Protein AF-A0A7L6ATK4-F1 (afdb_monomer_lite)

Organism: NCBI:txid2799669

Radius of gyration: 30.28 Å; chains: 1; bounding box: 66×98×76 Å

Secondary structure (DSSP, 8-state):
----SSSTTGGG----PPPPHHHHHHHHHHHHHHHHTT--HH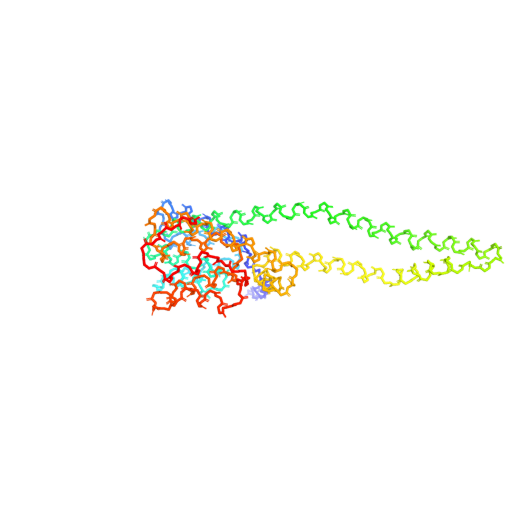HHHHHHHHH---HHHHHHHHHHHHHHHTT--HHHHHHHTT-S-HHHHHHHHHHHHHT-HHHHHHHHHHHHHHHHHHHHHHHHHHHHHHHHHHHHHHHHHHIIIIIHHHHHHHHHHTTPPPPHHHHHHHHHHHHHHHHHHHHHHHHHHHHHHHHHHHH-HHHHHHHHHHHTTSHHHHHHHHHHHHHHHHHHHHHHHHTT--HHHHHHHHGGG---HHHHHHHHHHHHHHHTT--HHHHHHHTS-S-----TTGGGGG-TT-----

Sequence (306 aa):
MVAKHGSQKIRRIVRRQKVAQEDIMALTQQMSTMLKAGLPLDRALGILLEISDKPAVQALVQGIQNQIRSGKRFADALDESGKFSRFYVNMVRAGEAGGSIDDALGRLVDYMTRAKELRGTVISALIYPAILAFVAVVSIIALLTFVVPQFAQMFKDMGGELPTITRVVMTAADTLQHYWWAVLGGFLLVLMLLQYVLTNERA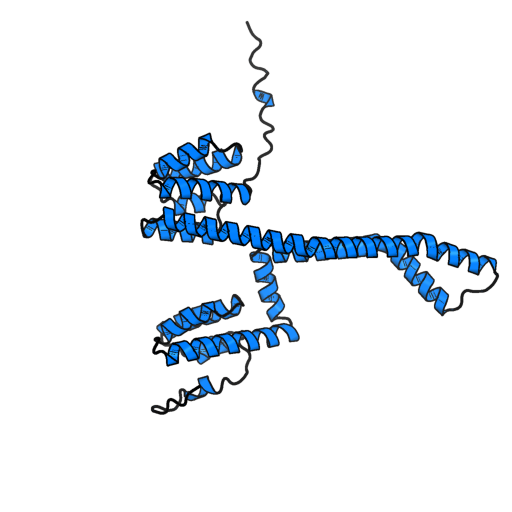RAGLDRSMLRWPIVGSLIGKIETARFSRSLGTLLHNGVPLLGALKIAKNTISNRVMAAAVEESADSLKQGESLTRTLLGKGVFPHTPCTCCASERKPGVWKIC

InterPro domains:
  IPR003004 GspF/PilC family [PR00812] (23-35)
  IPR003004 GspF/PilC family [PR00812] (121-149)
  IPR003004 GspF/PilC family [PTHR30012] (10-289)
  IPR018076 Type II secretion system protein GspF domain [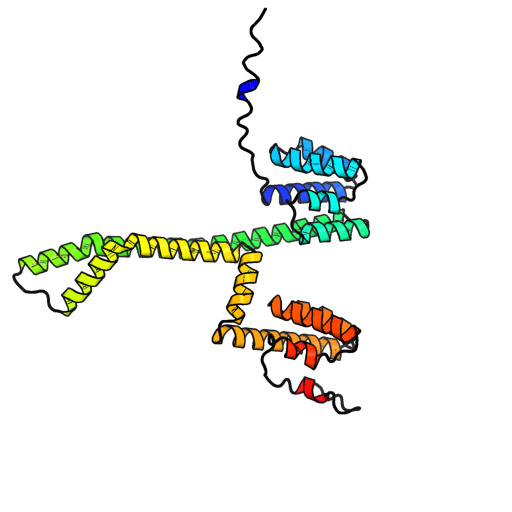PF00482] (28-149)
  IPR018076 Type II secretion system protein GspF domain [PF00482] (229-286)
  IPR042094 Type II secretion system GspF domain superfamily [G3DSA:1.20.81.30] (13-130)
  IPR042094 Type II secretion system GspF domain superfamily [G3DSA:1.20.81.30] (212-299)

Structure (mmCIF, N/CA/C/O backbone):
data_AF-A0A7L6ATK4-F1
#
_entry.id   AF-A0A7L6ATK4-F1
#
loop_
_atom_site.group_PDB
_atom_site.id
_atom_site.type_symbol
_atom_site.label_atom_id
_atom_site.label_alt_id
_atom_site.label_comp_id
_atom_site.label_asym_id
_atom_site.label_entity_id
_atom_site.label_seq_id
_atom_site.pdbx_PDB_ins_code
_atom_site.Cartn_x
_atom_site.Cartn_y
_atom_site.Cartn_z
_atom_site.occupancy
_atom_site.B_iso_or_equiv
_atom_site.auth_seq_id
_atom_site.auth_comp_id
_atom_site.auth_asym_id
_atom_site.auth_atom_id
_atom_site.pdbx_PDB_model_num
ATOM 1 N N . MET A 1 1 ? -23.628 53.145 -8.011 1.00 42.44 1 MET A N 1
ATOM 2 C CA . MET A 1 1 ? -23.601 52.011 -7.053 1.00 42.44 1 MET A CA 1
ATOM 3 C C . MET A 1 1 ? -23.960 50.684 -7.746 1.00 42.44 1 MET A C 1
ATOM 5 O O . MET A 1 1 ? -24.877 50.005 -7.325 1.00 42.44 1 MET A O 1
ATOM 9 N N . VAL A 1 2 ? -23.253 50.265 -8.808 1.00 43.44 2 VAL A N 1
ATOM 10 C CA . VAL A 1 2 ? -23.472 48.940 -9.437 1.00 43.44 2 VAL A CA 1
ATOM 11 C C . VAL A 1 2 ? -22.144 48.439 -10.020 1.00 43.44 2 VAL A C 1
ATOM 13 O O . VAL A 1 2 ? -21.858 48.659 -11.186 1.00 43.44 2 VAL A O 1
ATOM 16 N N . ALA A 1 3 ? -21.289 47.826 -9.193 1.00 41.31 3 ALA A N 1
ATOM 17 C CA . ALA A 1 3 ? -20.043 47.190 -9.653 1.00 41.31 3 ALA A CA 1
ATOM 18 C C . ALA A 1 3 ? -19.494 46.148 -8.650 1.00 41.31 3 ALA A C 1
ATOM 20 O O . ALA A 1 3 ? -18.318 46.170 -8.303 1.00 41.31 3 ALA A O 1
ATOM 21 N N . LYS A 1 4 ? -20.337 45.241 -8.127 1.00 42.72 4 LYS A N 1
ATOM 22 C CA . LYS A 1 4 ? -19.874 44.147 -7.234 1.00 42.72 4 LYS A CA 1
ATOM 23 C C . LYS A 1 4 ? -20.318 42.726 -7.611 1.00 42.72 4 LYS A C 1
ATOM 25 O O . LYS A 1 4 ? -19.936 41.784 -6.929 1.00 42.72 4 LYS A O 1
ATOM 30 N N . HIS A 1 5 ? -21.034 42.528 -8.720 1.00 43.31 5 HIS A N 1
ATOM 31 C CA . HIS A 1 5 ? -21.592 41.209 -9.069 1.00 43.31 5 HIS A CA 1
ATOM 32 C C . HIS A 1 5 ? -20.733 40.355 -10.029 1.00 43.31 5 HIS A C 1
ATOM 34 O O . HIS A 1 5 ? -21.065 39.199 -10.274 1.00 43.31 5 HIS A O 1
ATOM 40 N N . GLY A 1 6 ? -19.608 40.871 -10.546 1.00 36.53 6 GLY A N 1
ATOM 41 C CA . GLY A 1 6 ? -18.785 40.159 -11.541 1.00 36.53 6 GLY A CA 1
ATOM 42 C C . GLY A 1 6 ? -17.698 39.225 -10.985 1.00 36.53 6 GLY A C 1
ATOM 43 O O . GLY A 1 6 ? -17.282 38.297 -11.670 1.00 36.53 6 GLY A O 1
ATOM 44 N N . SER A 1 7 ? -17.241 39.426 -9.741 1.00 40.31 7 SER A N 1
ATOM 45 C CA . SER A 1 7 ? -16.018 38.766 -9.236 1.00 40.31 7 SER A CA 1
ATOM 46 C C . SER A 1 7 ? -16.258 37.397 -8.569 1.00 40.31 7 SER A C 1
ATOM 48 O O . SER A 1 7 ? -15.352 36.572 -8.466 1.00 40.31 7 SER A O 1
ATOM 50 N N . GLN A 1 8 ? -17.494 37.081 -8.164 1.00 47.59 8 GLN A N 1
ATOM 51 C CA . GLN A 1 8 ? -17.782 35.812 -7.474 1.00 47.59 8 GLN A CA 1
ATOM 52 C C . GLN A 1 8 ? -17.890 34.588 -8.400 1.00 47.59 8 GLN A C 1
ATOM 54 O O . GLN A 1 8 ? -17.737 33.460 -7.930 1.00 47.59 8 GLN A O 1
ATOM 59 N N . LYS A 1 9 ? -18.102 34.766 -9.713 1.00 39.72 9 LYS A N 1
ATOM 60 C CA . LYS A 1 9 ? -18.277 33.636 -10.648 1.00 39.72 9 LYS A CA 1
ATOM 61 C C . LYS A 1 9 ? -16.968 32.972 -11.105 1.00 39.72 9 LYS A C 1
ATOM 63 O O . LYS A 1 9 ? -17.016 31.842 -11.577 1.00 39.72 9 LYS A O 1
ATOM 68 N N . ILE A 1 10 ? -15.808 33.608 -10.915 1.00 42.75 10 ILE A N 1
ATOM 69 C CA . ILE A 1 10 ? -14.514 33.118 -11.440 1.00 42.75 10 ILE A CA 1
ATOM 70 C C . ILE A 1 10 ? -13.787 32.174 -10.452 1.00 42.75 10 ILE A C 1
ATOM 72 O O . ILE A 1 10 ? -12.884 31.435 -10.831 1.00 42.75 10 ILE A O 1
ATOM 76 N N . ARG A 1 11 ? -14.235 32.074 -9.191 1.00 42.88 11 ARG A N 1
ATOM 77 C CA . ARG A 1 11 ? -13.606 31.221 -8.156 1.00 42.88 11 ARG A CA 1
ATOM 78 C C . ARG A 1 11 ? -13.934 29.719 -8.224 1.00 42.88 11 ARG A C 1
ATOM 80 O O . ARG A 1 11 ? -13.497 28.968 -7.358 1.00 42.88 11 ARG A O 1
ATOM 87 N N . ARG A 1 12 ? -14.694 29.249 -9.220 1.00 41.41 12 ARG A N 1
ATOM 88 C CA . ARG A 1 12 ? -15.214 27.864 -9.275 1.00 41.41 12 ARG A CA 1
ATOM 89 C C . ARG A 1 12 ? -14.555 26.940 -10.301 1.00 41.41 12 ARG A C 1
ATOM 91 O O . ARG A 1 12 ? -15.118 25.902 -10.623 1.00 41.41 12 ARG A O 1
ATOM 98 N N . ILE A 1 13 ? -13.322 27.222 -10.716 1.00 44.25 13 ILE A N 1
ATOM 99 C CA . ILE A 1 13 ? -12.435 26.188 -11.280 1.00 44.25 13 ILE A CA 1
ATOM 100 C C . ILE A 1 13 ? -11.584 25.627 -10.132 1.00 44.25 13 ILE A C 1
ATOM 102 O O . ILE A 1 13 ? -10.358 25.673 -10.124 1.00 44.25 13 ILE A O 1
ATOM 106 N N . VAL A 1 14 ? -12.255 25.141 -9.085 1.00 51.34 14 VAL A N 1
ATOM 107 C CA . VAL A 1 14 ? -11.587 24.406 -8.012 1.00 51.34 14 VAL A CA 1
ATOM 108 C C . VAL A 1 14 ? -11.261 23.040 -8.590 1.00 51.34 14 VAL A C 1
ATOM 110 O O . VAL A 1 14 ? -12.122 22.165 -8.686 1.00 51.34 14 VAL A O 1
ATOM 113 N N . ARG A 1 15 ? -10.006 22.871 -9.014 1.00 51.06 15 ARG A N 1
ATOM 114 C CA . ARG A 1 15 ? -9.363 21.568 -9.199 1.00 51.06 15 ARG A CA 1
ATOM 115 C C . ARG A 1 15 ? -9.779 20.711 -8.003 1.00 51.06 15 ARG A C 1
ATOM 117 O O . ARG A 1 15 ? -9.341 20.998 -6.894 1.00 51.06 15 ARG A O 1
ATOM 124 N N . ARG A 1 16 ? -10.678 19.734 -8.200 1.00 56.44 16 ARG A N 1
ATOM 125 C CA . ARG A 1 16 ? -11.110 18.791 -7.154 1.00 56.44 16 ARG A CA 1
ATOM 126 C C . ARG A 1 16 ? -9.854 18.100 -6.628 1.00 56.44 16 ARG A C 1
ATOM 128 O O . ARG A 1 16 ? -9.386 17.129 -7.222 1.00 56.44 16 ARG A O 1
ATOM 135 N N . GLN A 1 17 ? -9.258 18.651 -5.574 1.00 65.62 17 GLN A N 1
ATOM 136 C CA . GLN A 1 17 ? -8.123 18.040 -4.904 1.00 65.62 17 GLN A CA 1
ATOM 137 C C . GLN A 1 17 ? -8.608 16.681 -4.398 1.00 65.62 17 GLN A C 1
ATOM 139 O O . GLN A 1 17 ? -9.702 16.562 -3.854 1.00 65.62 17 GLN A O 1
ATOM 144 N N . LYS A 1 18 ? -7.858 15.622 -4.692 1.00 80.12 18 LYS A N 1
ATOM 145 C CA . LYS A 1 18 ? -8.214 14.274 -4.249 1.00 80.12 18 LYS A CA 1
ATOM 146 C C . LYS A 1 18 ? -7.670 14.080 -2.837 1.00 80.12 18 LYS A C 1
ATOM 148 O O . LYS A 1 18 ? -6.566 14.528 -2.550 1.00 80.12 18 LYS A O 1
ATOM 153 N N . VAL A 1 19 ? -8.433 13.395 -1.990 1.00 85.69 19 VAL A N 1
ATOM 154 C CA . VAL A 1 19 ? -7.960 12.941 -0.676 1.00 85.69 19 VAL A CA 1
ATOM 155 C C . VAL A 1 19 ? -6.882 11.878 -0.898 1.00 85.69 19 VAL A C 1
ATOM 157 O O . VAL A 1 19 ? -7.154 10.865 -1.552 1.00 85.69 19 VAL A O 1
ATOM 160 N N . ALA A 1 20 ? -5.667 12.127 -0.412 1.00 87.06 20 ALA A N 1
ATOM 161 C CA . ALA A 1 20 ? -4.551 11.190 -0.492 1.00 87.06 20 ALA A CA 1
ATOM 162 C C . ALA A 1 20 ? -4.509 10.263 0.737 1.00 87.06 20 ALA A C 1
ATOM 164 O O . ALA A 1 20 ? -5.111 10.543 1.769 1.00 87.06 20 ALA A O 1
ATOM 165 N N . GLN A 1 21 ? -3.760 9.159 0.645 1.00 86.00 21 GLN A N 1
ATOM 166 C CA . GLN A 1 21 ? -3.548 8.247 1.783 1.00 86.00 21 GLN A CA 1
ATOM 167 C C . GLN A 1 21 ? -2.838 8.929 2.964 1.00 86.00 21 GLN A C 1
ATOM 169 O O . GLN A 1 21 ? -3.133 8.629 4.115 1.00 86.00 21 GLN A O 1
ATOM 174 N N . GLU A 1 22 ? -1.945 9.878 2.682 1.00 88.31 22 GLU A N 1
ATOM 175 C CA . GLU A 1 22 ? -1.256 10.674 3.704 1.00 88.31 22 GLU A CA 1
ATOM 176 C C . GLU A 1 22 ? -2.226 11.561 4.492 1.00 88.31 22 GLU A C 1
ATOM 178 O O . GLU A 1 22 ? -2.088 11.681 5.705 1.00 88.31 22 GLU A O 1
ATOM 183 N N . ASP A 1 23 ? -3.252 12.102 3.826 1.00 92.00 23 ASP A N 1
ATOM 184 C CA . ASP A 1 23 ? -4.290 12.908 4.479 1.00 92.00 23 ASP A CA 1
ATOM 185 C C . ASP A 1 23 ? -5.119 12.050 5.447 1.00 92.00 23 ASP A C 1
ATOM 187 O O . ASP A 1 23 ? -5.412 12.465 6.564 1.00 92.00 23 ASP A O 1
ATOM 191 N N . ILE A 1 24 ? -5.452 10.818 5.042 1.00 92.62 24 ILE A N 1
ATOM 192 C CA . ILE A 1 24 ? -6.166 9.852 5.892 1.00 92.62 24 ILE A CA 1
ATOM 193 C C . ILE A 1 24 ? -5.307 9.457 7.098 1.00 92.62 24 ILE A C 1
ATOM 195 O O . ILE A 1 24 ? -5.824 9.352 8.210 1.00 92.62 24 ILE A O 1
ATOM 199 N N . MET A 1 25 ? -4.001 9.252 6.898 1.00 93.62 25 MET A N 1
ATOM 200 C CA . MET A 1 25 ? -3.067 8.932 7.979 1.00 93.62 25 MET A CA 1
ATOM 201 C C . MET A 1 25 ? -3.004 10.066 9.005 1.00 93.62 25 MET A C 1
ATOM 203 O O . MET A 1 25 ? -3.170 9.814 10.197 1.00 93.62 25 MET A O 1
ATOM 207 N N . ALA A 1 26 ? -2.830 11.307 8.540 1.00 93.25 26 ALA A N 1
ATOM 208 C CA . ALA A 1 26 ? -2.772 12.487 9.397 1.00 93.25 26 ALA A CA 1
ATOM 209 C C . ALA A 1 26 ? -4.072 12.676 10.193 1.00 93.25 26 ALA A C 1
ATOM 211 O O . ALA A 1 26 ? -4.024 12.820 11.415 1.00 93.25 26 ALA A O 1
ATOM 212 N N . LEU A 1 27 ? -5.225 12.567 9.523 1.00 94.31 27 LEU A N 1
ATOM 213 C CA . LEU A 1 27 ? -6.543 12.625 10.157 1.00 94.31 27 LEU A CA 1
ATOM 214 C C . LEU A 1 27 ? -6.677 11.576 11.270 1.00 94.31 27 LEU A C 1
ATOM 216 O O . LEU A 1 27 ? -7.077 11.887 12.389 1.00 94.31 27 LEU A O 1
ATOM 220 N N . THR A 1 28 ? -6.318 10.328 10.964 1.00 95.62 28 THR A N 1
ATOM 221 C CA . THR A 1 28 ? -6.413 9.201 11.903 1.00 95.62 28 THR A CA 1
ATOM 222 C C . THR A 1 28 ? -5.512 9.419 13.115 1.00 95.62 28 THR A C 1
ATOM 224 O O . THR A 1 28 ? -5.928 9.163 14.243 1.00 95.62 28 THR A O 1
ATOM 227 N N . GLN A 1 29 ? -4.300 9.936 12.900 1.00 95.31 29 GLN A N 1
ATOM 228 C CA . GLN A 1 29 ? -3.339 10.216 13.962 1.00 95.31 29 GLN A CA 1
ATOM 229 C C . GLN A 1 29 ? -3.809 11.341 14.883 1.00 95.31 29 GLN A C 1
ATOM 231 O O . GLN A 1 29 ? -3.824 11.167 16.099 1.00 95.31 29 GLN A O 1
ATOM 236 N N . GLN A 1 30 ? -4.262 12.460 14.320 1.00 95.50 30 GLN A N 1
ATOM 237 C CA . GLN A 1 30 ? -4.800 13.582 15.092 1.00 95.50 30 GLN A CA 1
ATOM 238 C C . GLN A 1 30 ? -6.043 13.169 15.893 1.00 95.50 30 GLN A C 1
ATOM 240 O O . GLN A 1 30 ? -6.151 13.473 17.080 1.00 95.50 30 GLN A O 1
ATOM 245 N N . MET A 1 31 ? -6.955 12.421 15.267 1.00 95.12 31 MET A N 1
ATOM 246 C CA . MET A 1 31 ? -8.155 11.900 15.917 1.00 95.12 31 MET A CA 1
ATOM 247 C C . MET A 1 31 ? -7.818 10.916 17.042 1.00 95.12 31 MET A C 1
ATOM 249 O O . MET A 1 31 ? -8.383 11.035 18.126 1.00 95.12 31 MET A O 1
ATOM 253 N N . SER A 1 32 ? -6.871 9.993 16.826 1.00 96.00 32 SER A N 1
ATOM 254 C CA . SER A 1 32 ? -6.407 9.066 17.868 1.00 96.00 32 SER A CA 1
ATOM 255 C C . SER A 1 32 ? -5.847 9.820 19.070 1.00 96.00 32 SER A C 1
ATOM 257 O O . SER A 1 32 ? -6.223 9.512 20.196 1.00 96.00 32 SER A O 1
ATOM 259 N N . THR A 1 33 ? -5.014 10.841 18.851 1.00 95.38 33 THR A N 1
ATOM 260 C CA . THR A 1 33 ? -4.451 11.659 19.936 1.00 95.38 33 THR A CA 1
ATOM 261 C C . THR A 1 33 ? -5.541 12.368 20.738 1.00 95.38 33 THR A C 1
ATOM 263 O O . THR A 1 33 ? -5.521 12.328 21.965 1.00 95.38 33 THR A O 1
ATOM 266 N N . MET A 1 34 ? -6.518 12.984 20.065 1.00 96.00 34 MET A N 1
ATOM 267 C CA . MET A 1 34 ? -7.615 13.686 20.740 1.00 96.00 34 MET A CA 1
ATOM 268 C C . MET A 1 34 ? -8.535 12.737 21.514 1.00 96.00 34 MET A C 1
ATOM 270 O O . MET A 1 34 ? -8.885 13.026 22.655 1.00 96.00 34 MET A O 1
ATOM 274 N N . LEU A 1 35 ? -8.895 11.592 20.929 1.00 95.38 35 LEU A N 1
ATOM 275 C CA . LEU A 1 35 ? -9.737 10.591 21.593 1.00 95.38 35 LEU A CA 1
ATOM 276 C C . LEU A 1 35 ? -9.021 9.942 22.782 1.00 95.38 35 LEU A C 1
ATOM 278 O O . LEU A 1 35 ? -9.636 9.776 23.829 1.00 95.38 35 LEU A O 1
ATOM 282 N N . LYS A 1 36 ? -7.714 9.663 22.671 1.00 94.06 36 LYS A N 1
ATOM 283 C CA . LYS A 1 36 ? -6.889 9.205 23.804 1.00 94.06 36 LYS A CA 1
ATOM 284 C C . LYS A 1 36 ? -6.812 10.240 24.928 1.00 94.06 36 LYS A C 1
ATOM 286 O O . LYS A 1 36 ? -6.720 9.868 26.091 1.00 94.06 36 LYS A O 1
ATOM 291 N N . ALA A 1 37 ? -6.881 11.529 24.596 1.00 95.31 37 ALA A N 1
ATOM 292 C CA . ALA A 1 37 ? -6.983 12.616 25.570 1.00 95.31 37 ALA A CA 1
ATOM 293 C C . ALA A 1 37 ? -8.403 12.790 26.153 1.00 95.31 37 ALA A C 1
ATOM 295 O O . ALA A 1 37 ? -8.644 13.725 26.914 1.00 95.31 37 ALA A O 1
ATOM 296 N N . GLY A 1 38 ? -9.350 11.914 25.800 1.00 93.44 38 GLY A N 1
ATOM 297 C CA . GLY A 1 38 ? -10.717 11.919 26.317 1.00 93.44 38 GLY A CA 1
ATOM 298 C C . GLY A 1 38 ? -11.659 12.903 25.623 1.00 93.44 38 GLY A C 1
ATOM 299 O O . GLY A 1 38 ? -12.768 13.125 26.112 1.00 93.44 38 GLY A O 1
ATOM 300 N N . LEU A 1 39 ? -11.266 13.511 24.495 1.00 95.44 39 LEU A N 1
ATOM 301 C CA . LEU A 1 39 ? -12.183 14.372 23.748 1.00 95.44 39 LEU A CA 1
ATOM 302 C C . LEU A 1 39 ? -13.279 13.527 23.082 1.00 95.44 39 LEU A C 1
ATOM 304 O O . LEU A 1 39 ? -12.975 12.504 22.469 1.00 95.44 39 LEU A O 1
ATOM 308 N N . PRO A 1 40 ? -14.546 13.977 23.106 1.00 94.44 40 PRO A N 1
ATOM 309 C CA . PRO A 1 40 ? -15.613 13.295 22.390 1.00 94.44 40 PRO A CA 1
ATOM 310 C C . PRO A 1 40 ? -15.396 13.377 20.873 1.00 94.44 40 PRO A C 1
ATOM 312 O O . PRO A 1 40 ? -14.930 14.393 20.347 1.00 94.44 40 PRO A O 1
ATOM 315 N N . LEU A 1 41 ? -15.798 12.320 20.161 1.00 93.75 41 LEU A N 1
ATOM 316 C CA . LEU A 1 41 ? -15.577 12.154 18.720 1.00 93.75 41 LEU A CA 1
ATOM 317 C C . LEU A 1 41 ? -16.101 13.330 17.878 1.00 93.75 41 LEU A C 1
ATOM 319 O O . LEU A 1 41 ? -15.399 13.795 16.983 1.00 93.75 41 LEU A O 1
ATOM 323 N N . ASP A 1 42 ? -17.292 13.858 18.184 1.00 94.00 42 ASP A N 1
ATOM 324 C CA . ASP A 1 42 ? -17.857 15.008 17.457 1.00 94.00 42 ASP A CA 1
ATOM 325 C C . ASP A 1 42 ? -16.973 16.259 17.566 1.00 94.00 42 ASP A C 1
ATOM 327 O O . ASP A 1 42 ? -16.767 16.970 16.580 1.00 94.00 42 ASP A O 1
ATOM 331 N N . ARG A 1 43 ? -16.402 16.497 18.755 1.00 94.19 43 ARG A N 1
ATOM 332 C CA . ARG A 1 43 ? -15.512 17.635 19.006 1.00 94.19 43 ARG A CA 1
ATOM 333 C C . ARG A 1 43 ? -14.168 17.444 18.318 1.00 94.19 43 ARG A C 1
ATOM 335 O O . ARG A 1 43 ? -13.665 18.390 17.724 1.00 94.19 43 ARG A O 1
ATOM 342 N N . ALA A 1 44 ? -13.624 16.228 18.351 1.00 95.38 44 ALA A N 1
ATOM 343 C CA . ALA A 1 44 ? -12.412 15.887 17.615 1.00 95.38 44 ALA A CA 1
ATOM 344 C C . ALA A 1 44 ? -12.587 16.137 16.104 1.00 95.38 44 ALA A C 1
ATOM 346 O O . ALA A 1 44 ? -11.737 16.770 15.487 1.00 95.38 44 ALA A O 1
ATOM 347 N N . LEU A 1 45 ? -13.718 15.729 15.516 1.00 94.19 45 LEU A N 1
ATOM 348 C CA . LEU A 1 45 ? -14.036 15.994 14.106 1.00 94.19 45 LEU A CA 1
ATOM 349 C C . LEU A 1 45 ? -14.207 17.489 13.806 1.00 94.19 45 LEU A C 1
ATOM 351 O O . LEU A 1 45 ? -13.748 17.948 12.764 1.00 94.19 45 LEU A O 1
ATOM 355 N N . GLY A 1 46 ? -14.811 18.254 14.720 1.00 94.56 46 GLY A N 1
ATOM 356 C CA . GLY A 1 46 ? -14.927 19.710 14.593 1.00 94.56 46 GLY A CA 1
ATOM 357 C C . GLY A 1 46 ? -13.563 20.398 14.546 1.00 94.56 46 GLY A C 1
ATOM 358 O O . GLY A 1 46 ? -13.313 21.209 13.662 1.00 94.56 46 GLY A O 1
ATOM 359 N N . ILE A 1 47 ? -12.649 19.995 15.428 1.00 94.44 47 ILE A N 1
ATOM 360 C CA . ILE A 1 47 ? -11.268 20.491 15.439 1.00 94.44 47 ILE A CA 1
ATOM 361 C C . ILE A 1 47 ? -10.547 20.119 14.129 1.00 94.44 47 ILE A C 1
ATOM 363 O O . ILE A 1 47 ? -9.874 20.953 13.530 1.00 94.44 47 ILE A O 1
ATOM 367 N N . LEU A 1 48 ? -10.729 18.897 13.615 1.00 93.00 48 LEU A N 1
ATOM 368 C CA . LEU A 1 48 ? -10.117 18.471 12.345 1.00 93.00 48 LEU A CA 1
ATOM 369 C C . LEU A 1 48 ? -10.585 19.291 11.139 1.00 93.00 48 LEU A C 1
ATOM 371 O O . LEU A 1 48 ? -9.812 19.463 10.195 1.00 93.00 48 LEU A O 1
ATOM 375 N N . LEU A 1 49 ? -11.818 19.802 11.151 1.00 92.50 49 LEU A N 1
ATOM 376 C CA . LEU A 1 49 ? -12.318 20.688 10.097 1.00 92.50 49 LEU A CA 1
ATOM 377 C C . LEU A 1 49 ? -11.584 22.026 10.065 1.00 92.50 49 LEU A C 1
ATOM 379 O O . LEU A 1 49 ? -11.327 22.539 8.978 1.00 92.50 49 LEU A O 1
ATOM 383 N N . GLU A 1 50 ? -11.235 22.561 11.233 1.00 90.56 50 GLU A N 1
ATOM 384 C CA . GLU A 1 50 ? -10.542 23.845 11.361 1.00 90.56 50 GLU A CA 1
ATOM 385 C C . GLU A 1 50 ? -9.061 23.741 10.979 1.00 90.56 50 GLU A C 1
ATOM 387 O O . GLU A 1 50 ? -8.522 24.663 10.372 1.00 90.56 50 GLU A O 1
ATOM 392 N N . ILE A 1 51 ? -8.412 22.612 11.289 1.00 89.69 51 ILE A N 1
ATOM 393 C CA . ILE A 1 51 ? -6.971 22.417 11.044 1.00 89.69 51 ILE A CA 1
ATOM 394 C C . ILE A 1 51 ? -6.685 21.887 9.623 1.00 89.69 51 ILE A C 1
ATOM 396 O O . ILE A 1 51 ? -5.558 21.954 9.142 1.00 89.69 51 ILE A O 1
ATOM 400 N N . SER A 1 52 ? -7.676 21.328 8.922 1.00 87.44 52 SER A N 1
ATOM 401 C CA . SER A 1 52 ? -7.459 20.751 7.587 1.00 87.44 52 SER A CA 1
ATOM 402 C C . SER A 1 52 ? -7.316 21.827 6.506 1.00 87.44 52 SER A C 1
ATOM 404 O O . SER A 1 52 ? -8.289 22.499 6.185 1.00 87.44 52 SER A O 1
ATOM 406 N N . ASP A 1 53 ? -6.167 21.904 5.828 1.00 85.31 53 ASP A N 1
ATOM 407 C CA . ASP A 1 53 ? -5.941 22.884 4.745 1.00 85.31 53 ASP A CA 1
ATOM 408 C C . ASP A 1 53 ? -6.671 22.551 3.431 1.00 85.31 53 ASP A C 1
ATOM 410 O O . ASP A 1 53 ? -6.973 23.423 2.612 1.00 85.31 53 ASP A O 1
ATOM 414 N N . LYS A 1 54 ? -6.923 21.262 3.176 1.00 89.62 54 LYS A N 1
ATOM 415 C CA . LYS A 1 54 ? -7.469 20.782 1.899 1.00 89.62 54 LYS A CA 1
ATOM 416 C C . LYS A 1 54 ? -9.002 20.808 1.916 1.00 89.62 54 LYS A C 1
ATOM 418 O O . LYS A 1 54 ? -9.597 20.022 2.660 1.00 89.62 54 LYS A O 1
ATOM 423 N N . PRO A 1 55 ? -9.671 21.542 0.999 1.00 88.50 55 PRO A N 1
ATOM 424 C CA . PRO A 1 55 ? -11.137 21.584 0.935 1.00 88.50 55 PRO A CA 1
ATOM 425 C C . PRO A 1 55 ? -11.786 20.207 0.741 1.00 88.50 55 PRO A C 1
ATOM 427 O O . PRO A 1 55 ? -12.898 19.955 1.193 1.00 88.50 55 PRO A O 1
ATOM 430 N N . ALA A 1 56 ? -11.089 19.286 0.072 1.00 89.12 56 ALA A N 1
ATOM 431 C CA . ALA A 1 56 ? -11.571 17.924 -0.130 1.00 89.12 56 ALA A CA 1
ATOM 432 C C . ALA A 1 56 ? -11.559 17.076 1.149 1.00 89.12 56 ALA A C 1
ATOM 434 O O . ALA A 1 56 ? -12.419 16.212 1.313 1.00 89.12 56 ALA A O 1
ATOM 435 N N . VAL A 1 57 ? -10.595 17.318 2.041 1.00 91.31 57 VAL A N 1
ATOM 436 C CA . VAL A 1 57 ? -10.518 16.662 3.352 1.00 91.31 57 VAL A CA 1
ATOM 437 C C . VAL A 1 57 ? -11.568 17.268 4.273 1.00 91.31 57 VAL A C 1
ATOM 439 O O . VAL A 1 57 ? -12.322 16.521 4.884 1.00 91.31 57 VAL A O 1
ATOM 442 N N . GLN A 1 58 ? -11.714 18.596 4.277 1.00 92.88 58 GLN A N 1
ATOM 443 C CA . GLN A 1 58 ? -12.791 19.270 5.007 1.00 92.88 58 GLN A CA 1
ATOM 444 C C . GLN A 1 58 ? -14.169 18.720 4.616 1.00 92.88 58 GLN A C 1
ATOM 446 O O . GLN A 1 58 ? -14.937 18.318 5.481 1.00 92.88 58 GLN A O 1
ATOM 451 N N . ALA A 1 59 ? -14.460 18.604 3.316 1.00 91.44 59 ALA A N 1
ATOM 452 C CA . ALA A 1 59 ? -15.728 18.046 2.844 1.00 91.44 59 ALA A CA 1
ATOM 453 C C . ALA A 1 59 ? -15.943 16.583 3.279 1.00 91.44 59 ALA A C 1
ATOM 455 O O . ALA A 1 59 ? -17.064 16.198 3.610 1.00 91.44 59 ALA A O 1
ATOM 456 N N . LEU A 1 60 ? -14.878 15.770 3.298 1.00 92.50 60 LEU A N 1
ATOM 457 C CA . LEU A 1 60 ? -14.926 14.388 3.784 1.00 92.50 60 LEU A CA 1
ATOM 458 C C . LEU A 1 60 ? -15.269 14.338 5.279 1.00 92.50 60 LEU A C 1
ATOM 460 O O . LEU A 1 60 ? -16.208 13.649 5.670 1.00 92.50 60 LEU A O 1
ATOM 464 N N . VAL A 1 61 ? -14.528 15.084 6.100 1.00 94.69 61 VAL A N 1
ATOM 465 C CA . VAL A 1 61 ? -14.711 15.131 7.558 1.00 94.69 61 VAL A CA 1
ATOM 466 C C . VAL A 1 61 ? -16.080 15.702 7.9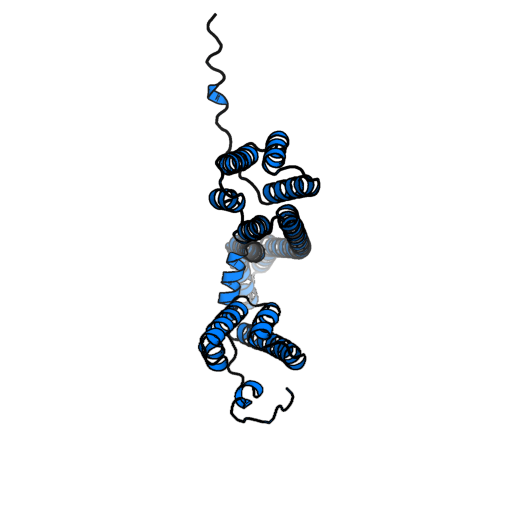14 1.00 94.69 61 VAL A C 1
ATOM 468 O O . VAL A 1 61 ? -16.754 15.168 8.787 1.00 94.69 61 VAL A O 1
ATOM 471 N N . GLN A 1 62 ? -16.535 16.727 7.193 1.00 94.50 62 GLN A N 1
ATOM 472 C CA . GLN A 1 62 ? -17.834 17.355 7.416 1.00 94.50 62 GLN A CA 1
ATOM 473 C C . GLN A 1 62 ? -18.971 16.392 7.075 1.00 94.50 62 GLN A C 1
ATOM 475 O O . GLN A 1 62 ? -19.944 16.294 7.819 1.00 94.50 62 GLN A O 1
ATOM 480 N N . GLY A 1 63 ? -18.831 15.637 5.980 1.00 93.69 63 GLY A N 1
ATOM 481 C CA . GLY A 1 63 ? -19.761 14.568 5.630 1.00 93.69 63 GLY A CA 1
ATOM 482 C C . GLY A 1 63 ? -19.871 13.523 6.740 1.00 93.69 63 GLY A C 1
ATOM 483 O O . GLY A 1 63 ? -20.978 13.191 7.154 1.00 93.69 63 GLY A O 1
ATOM 484 N N . ILE A 1 64 ? -18.735 13.067 7.272 1.00 95.44 64 ILE A N 1
ATOM 485 C CA . ILE A 1 64 ? -18.685 12.090 8.369 1.00 95.44 64 ILE A CA 1
ATOM 486 C C . ILE A 1 64 ? -19.312 12.662 9.649 1.00 95.44 64 ILE A C 1
ATOM 488 O O . ILE A 1 64 ? -20.166 12.015 10.252 1.00 95.44 64 ILE A O 1
ATOM 492 N N . GLN A 1 65 ? -18.945 13.883 10.046 1.00 95.19 65 GLN A N 1
ATOM 493 C CA . GLN A 1 65 ? -19.468 14.528 11.252 1.00 95.19 65 GLN A CA 1
ATOM 494 C C . GLN A 1 65 ? -20.993 14.688 11.195 1.00 95.19 65 GLN A C 1
ATOM 496 O O . GLN A 1 65 ? -21.683 14.366 12.160 1.00 95.19 65 GLN A O 1
ATOM 501 N N . ASN A 1 66 ? -21.536 15.117 10.053 1.00 95.44 66 ASN A N 1
ATOM 502 C CA . ASN A 1 66 ? -22.982 15.249 9.864 1.00 95.44 66 ASN A CA 1
ATOM 503 C C . ASN A 1 66 ? -23.713 13.910 10.030 1.00 95.44 66 ASN A C 1
ATOM 505 O O . ASN A 1 66 ? -24.787 13.865 10.626 1.00 95.44 66 ASN A O 1
ATOM 509 N N . GLN A 1 67 ? -23.126 12.813 9.545 1.00 94.75 67 GLN A N 1
ATOM 510 C CA . GLN A 1 67 ? -23.705 11.482 9.718 1.00 94.75 67 GLN A CA 1
ATOM 511 C C . GLN A 1 67 ? -23.708 11.034 11.182 1.00 94.75 67 GLN A C 1
ATOM 513 O O . GLN A 1 67 ? -24.726 10.541 11.667 1.00 94.75 67 GLN A O 1
ATOM 518 N N . ILE A 1 68 ? -22.619 11.266 11.911 1.00 94.88 68 ILE A N 1
ATOM 519 C CA . ILE A 1 68 ? -22.548 10.929 13.339 1.00 94.88 68 ILE A CA 1
ATOM 520 C C . ILE A 1 68 ? -23.554 11.761 14.139 1.00 94.88 68 ILE A C 1
ATOM 522 O O . ILE A 1 68 ? -24.277 11.222 14.972 1.00 94.88 68 ILE A O 1
ATOM 526 N N . ARG A 1 69 ? -23.686 13.057 13.829 1.00 94.62 69 ARG A N 1
ATOM 527 C CA . ARG A 1 69 ? -24.704 13.937 14.433 1.00 94.62 69 ARG A CA 1
ATOM 528 C C . ARG A 1 69 ? -26.133 13.488 14.144 1.00 94.62 69 ARG A C 1
ATOM 530 O O . ARG A 1 69 ? -27.009 13.707 14.971 1.00 94.62 69 ARG A O 1
ATOM 537 N N . SER A 1 70 ? -26.366 12.836 13.004 1.00 94.12 70 SER A N 1
ATOM 538 C CA . SER A 1 70 ? -27.658 12.215 12.680 1.00 94.12 70 SER A CA 1
ATOM 539 C C . SER A 1 70 ? -27.914 10.884 13.406 1.00 94.12 70 SER A C 1
ATOM 541 O O . SER A 1 70 ? -28.964 10.281 13.212 1.00 94.12 70 SER A O 1
ATOM 543 N N . GLY A 1 71 ? -26.974 10.421 14.238 1.00 93.31 71 GLY A N 1
ATOM 544 C CA . GLY A 1 71 ? -27.087 9.188 15.020 1.00 93.31 71 GLY A CA 1
ATOM 545 C C . GLY A 1 71 ? -26.539 7.941 14.325 1.00 93.31 71 GLY A C 1
ATOM 546 O O . GLY A 1 71 ? -26.684 6.840 14.857 1.00 93.31 71 GLY A O 1
ATOM 547 N N . LYS A 1 72 ? -25.902 8.075 13.153 1.00 94.69 72 LYS A N 1
ATOM 548 C CA . LYS A 1 72 ? -25.210 6.943 12.525 1.00 94.69 72 LYS A CA 1
ATOM 549 C C . LYS A 1 72 ? -23.942 6.589 13.297 1.00 94.69 72 LYS A C 1
ATOM 551 O O . LYS A 1 72 ? -23.264 7.453 13.851 1.00 94.69 72 LYS A O 1
ATOM 556 N N . ARG A 1 73 ? -23.597 5.303 13.256 1.00 94.69 73 ARG A N 1
ATOM 557 C CA . ARG A 1 73 ? -22.326 4.787 13.767 1.00 94.69 73 ARG A CA 1
ATOM 558 C C . ARG A 1 73 ? -21.152 5.364 12.989 1.00 94.69 73 ARG A C 1
ATOM 560 O O . ARG A 1 73 ? -21.235 5.582 11.776 1.00 94.69 73 ARG A O 1
ATOM 567 N N . PHE A 1 74 ? -20.040 5.570 13.678 1.00 95.56 74 PHE A N 1
ATOM 568 C CA . PHE A 1 74 ? -18.834 6.131 13.088 1.00 95.56 74 PHE A CA 1
ATOM 569 C C . PHE A 1 74 ? -18.273 5.233 11.982 1.00 95.56 74 PHE A C 1
ATOM 571 O O . PHE A 1 74 ? -17.931 5.723 10.905 1.00 95.56 74 PHE A O 1
ATOM 578 N N . ALA A 1 75 ? -18.235 3.917 12.208 1.00 94.94 75 ALA A N 1
ATOM 579 C CA . ALA A 1 75 ? -17.750 2.970 11.208 1.00 94.94 75 ALA A CA 1
ATOM 580 C C . ALA A 1 75 ? -18.563 3.017 9.904 1.00 94.94 75 ALA A C 1
ATOM 582 O O . ALA A 1 75 ? -17.991 2.935 8.818 1.00 94.94 75 ALA A O 1
ATOM 583 N N . ASP A 1 76 ? -19.879 3.190 9.999 1.00 94.50 76 ASP A N 1
ATOM 584 C CA . ASP A 1 76 ? -20.763 3.204 8.832 1.00 94.50 76 ASP A CA 1
ATOM 585 C C . ASP A 1 76 ? -20.628 4.520 8.049 1.00 94.50 76 ASP A C 1
ATOM 587 O O . ASP A 1 76 ? -20.567 4.507 6.819 1.00 94.50 76 ASP A O 1
ATOM 591 N N . ALA A 1 77 ? -20.442 5.645 8.750 1.00 95.69 77 ALA A N 1
ATOM 592 C CA . ALA A 1 77 ? -20.129 6.930 8.122 1.00 95.69 77 ALA A CA 1
ATOM 593 C C . ALA A 1 77 ? -18.795 6.904 7.351 1.00 95.69 77 ALA A C 1
ATOM 595 O O . ALA A 1 77 ? -18.667 7.504 6.278 1.00 95.69 77 ALA A O 1
ATOM 596 N N . LEU A 1 78 ? -17.793 6.186 7.867 1.00 94.31 78 LEU A N 1
ATOM 597 C CA . LEU A 1 78 ? -16.524 5.971 7.168 1.00 94.31 78 LEU A CA 1
ATOM 598 C C . LEU A 1 78 ? -16.700 5.097 5.919 1.00 94.31 78 LEU A C 1
ATOM 600 O O . LEU A 1 78 ? -16.112 5.406 4.880 1.00 94.31 78 LEU A O 1
ATOM 604 N N . ASP A 1 79 ? -17.504 4.036 6.000 1.00 92.50 79 ASP A N 1
ATOM 605 C CA . ASP A 1 79 ? -17.760 3.112 4.887 1.00 92.50 79 ASP A CA 1
ATOM 606 C C . ASP A 1 79 ? -18.454 3.824 3.712 1.00 92.50 79 ASP A C 1
ATOM 608 O O . ASP A 1 79 ? -17.985 3.767 2.572 1.00 92.50 79 ASP A O 1
ATOM 612 N N . GLU A 1 80 ? -19.498 4.611 4.000 1.00 89.94 80 GLU A N 1
ATOM 613 C CA . GLU A 1 80 ? -20.257 5.377 2.997 1.00 89.94 80 GLU A CA 1
ATOM 614 C C . GLU A 1 80 ? -19.406 6.417 2.254 1.00 89.94 80 GLU A C 1
ATOM 616 O O . GLU A 1 80 ? -19.674 6.739 1.094 1.00 89.94 80 GLU A O 1
ATOM 621 N N . SER A 1 81 ? -18.342 6.925 2.879 1.00 88.06 81 SER A N 1
ATOM 622 C CA . SER A 1 81 ? -17.443 7.883 2.229 1.00 88.06 81 SER A CA 1
ATOM 623 C C . SER A 1 81 ? -16.638 7.282 1.064 1.00 88.06 81 SER A C 1
ATOM 625 O O . SER A 1 81 ? -16.118 8.017 0.215 1.00 88.06 81 SER A O 1
ATOM 627 N N . GLY A 1 82 ? -16.467 5.953 1.036 1.00 84.56 82 GLY A N 1
ATOM 628 C CA . GLY A 1 82 ? -15.690 5.227 0.027 1.00 84.56 82 GLY A CA 1
ATOM 629 C C . GLY A 1 82 ? -14.191 5.562 -0.009 1.00 84.56 82 GLY A C 1
ATOM 630 O O . GLY A 1 82 ? -13.507 5.202 -0.971 1.00 84.56 82 GLY A O 1
ATOM 631 N N . LYS A 1 83 ? -13.661 6.286 0.990 1.00 87.88 83 LYS A N 1
ATOM 632 C CA . LYS A 1 83 ? -12.235 6.666 1.073 1.00 87.88 83 LYS A CA 1
ATOM 633 C C . LYS A 1 83 ? -11.403 5.738 1.947 1.00 87.88 83 LYS A C 1
ATOM 635 O O . LYS A 1 83 ? -10.193 5.648 1.743 1.00 87.88 83 LYS A O 1
ATOM 640 N N . PHE A 1 84 ? -12.038 5.038 2.878 1.00 89.56 84 PHE A N 1
ATOM 641 C CA . PHE A 1 84 ? -11.368 4.159 3.829 1.00 89.56 84 PHE A CA 1
ATOM 642 C C . PHE A 1 84 ? -11.332 2.722 3.309 1.00 89.56 84 PHE A C 1
ATOM 644 O O . PHE A 1 84 ? -12.192 2.281 2.545 1.00 89.56 84 PHE A O 1
ATOM 651 N N . SER A 1 85 ? -10.292 1.978 3.685 1.00 87.19 85 SER A N 1
ATOM 652 C CA . SER A 1 85 ? -10.196 0.563 3.328 1.00 87.19 85 SER A CA 1
ATOM 653 C C . SER A 1 85 ? -11.164 -0.266 4.175 1.00 87.19 85 SER A C 1
ATOM 655 O O . SER A 1 85 ? -11.490 0.101 5.302 1.00 87.19 85 SER A O 1
ATOM 657 N N . ARG A 1 86 ? -11.566 -1.442 3.678 1.00 84.25 86 ARG A N 1
ATOM 658 C CA . ARG A 1 86 ? -12.403 -2.376 4.456 1.00 84.25 86 ARG A CA 1
ATOM 659 C C . ARG A 1 86 ? -11.779 -2.740 5.806 1.00 84.25 86 ARG A C 1
ATOM 661 O O . ARG A 1 86 ? -12.489 -2.864 6.793 1.00 84.25 86 ARG A O 1
ATOM 668 N N . PHE A 1 87 ? -10.454 -2.894 5.848 1.00 83.69 87 PHE A N 1
ATOM 669 C CA . PHE A 1 87 ? -9.726 -3.161 7.088 1.00 83.69 87 PHE A CA 1
ATOM 670 C C . PHE A 1 87 ? -9.861 -2.004 8.085 1.00 83.69 87 PHE A C 1
ATOM 672 O O . PHE A 1 87 ? -10.162 -2.245 9.249 1.00 83.69 87 PHE A O 1
ATOM 679 N N . TYR A 1 88 ? -9.710 -0.761 7.613 1.00 92.81 88 TYR A N 1
ATOM 680 C CA . TYR A 1 88 ? -9.883 0.436 8.435 1.00 92.81 88 TYR A CA 1
ATOM 681 C C . TYR A 1 88 ? -11.286 0.487 9.046 1.00 92.81 88 TYR A C 1
ATOM 683 O O . TYR A 1 88 ? -11.430 0.567 10.262 1.00 92.81 88 TYR A O 1
ATOM 691 N N . VAL A 1 89 ? -12.316 0.363 8.203 1.00 92.44 89 VAL A N 1
ATOM 692 C CA . VAL A 1 89 ? -13.723 0.391 8.629 1.00 92.44 89 VAL A CA 1
ATOM 693 C C . VAL A 1 89 ? -14.012 -0.712 9.648 1.00 92.44 89 VAL A C 1
ATOM 695 O O . VAL A 1 89 ? -14.615 -0.448 10.682 1.00 92.44 89 VAL A O 1
ATOM 698 N N . ASN A 1 90 ? -13.548 -1.939 9.403 1.00 88.19 90 ASN A N 1
ATOM 699 C CA . ASN A 1 90 ? -13.787 -3.062 10.311 1.00 88.19 90 ASN A CA 1
ATOM 700 C C . ASN A 1 90 ? -13.060 -2.919 11.654 1.00 88.19 90 ASN A C 1
ATOM 702 O O . ASN A 1 90 ? -13.606 -3.329 12.675 1.00 88.19 90 ASN A O 1
ATOM 706 N N . MET A 1 91 ? -11.863 -2.326 11.672 1.00 90.44 91 MET A N 1
ATOM 707 C CA . MET A 1 91 ? -11.144 -2.052 12.918 1.00 90.44 91 MET A CA 1
ATOM 708 C C . MET A 1 91 ? -11.881 -1.006 13.756 1.00 90.44 91 MET A C 1
ATOM 710 O O . MET A 1 91 ? -12.091 -1.210 14.949 1.00 90.44 91 MET A O 1
ATOM 714 N N . VAL A 1 92 ? -12.345 0.075 13.119 1.00 95.75 92 VAL A N 1
ATOM 715 C CA . VAL A 1 92 ? -13.170 1.087 13.791 1.00 95.75 92 VAL A CA 1
ATOM 716 C C . VAL A 1 92 ? -14.483 0.479 14.276 1.00 95.75 92 VAL A C 1
ATOM 718 O O . VAL A 1 92 ? -14.861 0.718 15.414 1.00 95.75 92 VAL A O 1
ATOM 721 N N . ARG A 1 93 ? -15.140 -0.367 13.474 1.00 93.19 93 ARG A N 1
ATOM 722 C CA . ARG A 1 93 ? -16.378 -1.063 13.860 1.00 93.19 93 ARG A CA 1
ATOM 723 C C . ARG A 1 93 ? -16.184 -1.946 15.095 1.00 93.19 93 ARG A C 1
ATOM 725 O O . ARG A 1 93 ? -17.050 -1.973 15.962 1.00 93.19 93 ARG A O 1
ATOM 732 N N . ALA A 1 94 ? -15.054 -2.648 15.187 1.00 87.25 94 ALA A N 1
ATOM 733 C CA . ALA A 1 94 ? -14.703 -3.443 16.361 1.00 87.25 94 ALA A CA 1
ATOM 734 C C . ALA A 1 94 ? -14.434 -2.562 17.595 1.00 87.25 94 ALA A C 1
ATOM 736 O O . ALA A 1 94 ? -14.917 -2.882 18.678 1.00 87.25 94 ALA A O 1
ATOM 737 N N . GLY A 1 95 ? -13.726 -1.440 17.426 1.00 92.31 95 GLY A N 1
ATOM 738 C CA . GLY A 1 95 ? -13.500 -0.462 18.496 1.00 92.31 95 GLY A CA 1
ATOM 739 C C . GLY A 1 95 ? -14.786 0.214 18.968 1.00 92.31 95 GLY A C 1
ATOM 740 O O . GLY A 1 95 ? -14.993 0.380 20.161 1.00 92.31 95 GLY A O 1
ATOM 741 N N . GLU A 1 96 ? -15.693 0.543 18.051 1.00 93.06 96 GLU A N 1
ATOM 742 C CA . GLU A 1 96 ? -16.996 1.141 18.355 1.00 93.06 96 GLU A CA 1
ATOM 743 C C . GLU A 1 96 ? -17.905 0.160 19.109 1.00 93.06 96 GLU A C 1
ATOM 745 O O . GLU A 1 96 ? -18.535 0.542 20.090 1.00 93.06 96 GLU A O 1
ATOM 750 N N . ALA A 1 97 ? -17.916 -1.121 18.722 1.00 86.88 97 ALA A N 1
ATOM 751 C CA . ALA A 1 97 ? -18.632 -2.166 19.457 1.00 86.88 97 ALA A CA 1
ATOM 752 C C . ALA A 1 97 ? -18.010 -2.466 20.835 1.00 86.88 97 ALA A C 1
ATOM 754 O O . ALA A 1 97 ? -18.730 -2.821 21.766 1.00 86.88 97 ALA A O 1
ATOM 755 N N . GLY A 1 98 ? -16.686 -2.335 20.960 1.00 85.88 98 GLY A N 1
ATOM 756 C CA . GLY A 1 98 ? -15.936 -2.545 22.201 1.00 85.88 98 GLY A CA 1
ATOM 757 C C . GLY A 1 98 ? -15.818 -1.312 23.103 1.00 85.88 98 GLY A C 1
ATOM 758 O O . GLY A 1 98 ? -15.245 -1.421 24.182 1.00 85.88 98 GLY A O 1
ATOM 759 N N . GLY A 1 99 ? -16.326 -0.150 22.678 1.00 89.62 99 GLY A N 1
ATOM 760 C CA . GLY A 1 99 ? -16.214 1.113 23.416 1.00 89.62 99 GLY A CA 1
ATOM 761 C C . GLY A 1 99 ? -14.805 1.724 23.455 1.00 89.62 99 GLY A C 1
ATOM 762 O O . GLY A 1 99 ? -14.570 2.639 24.235 1.00 89.62 99 GLY A O 1
ATOM 763 N N . SER A 1 100 ? -13.878 1.247 22.623 1.00 90.38 100 SER A N 1
ATOM 764 C CA . SER A 1 100 ? -12.458 1.629 22.596 1.00 90.38 100 SER A CA 1
ATOM 765 C C . SER A 1 100 ? -12.015 2.086 21.200 1.00 90.38 100 SER A C 1
ATOM 767 O O . SER A 1 100 ? -11.133 1.516 20.548 1.00 90.38 100 SER A O 1
ATOM 769 N N . ILE A 1 101 ? -12.667 3.137 20.696 1.00 93.81 101 ILE A N 1
ATOM 770 C CA . ILE A 1 101 ? -12.348 3.734 19.385 1.00 93.81 101 ILE A CA 1
ATOM 771 C C . ILE A 1 101 ? -10.928 4.328 19.383 1.00 93.81 101 ILE A C 1
ATOM 773 O O . ILE A 1 101 ? -10.235 4.287 18.368 1.00 93.81 101 ILE A O 1
ATOM 777 N N . ASP A 1 102 ? -10.474 4.850 20.517 1.00 92.81 102 ASP A N 1
ATOM 778 C CA . ASP A 1 102 ? -9.137 5.400 20.731 1.00 92.81 102 ASP A CA 1
ATOM 779 C C . ASP A 1 102 ? -8.023 4.351 20.546 1.00 92.81 102 ASP A C 1
ATOM 781 O O . ASP A 1 102 ? -7.032 4.634 19.858 1.00 92.81 102 ASP A O 1
ATOM 785 N N . ASP A 1 103 ? -8.206 3.129 21.068 1.00 90.12 103 ASP A N 1
ATOM 786 C CA . ASP A 1 103 ? -7.282 2.004 20.850 1.00 90.12 103 ASP A CA 1
ATOM 787 C C . ASP A 1 103 ? -7.317 1.539 19.389 1.00 90.12 103 ASP A C 1
ATOM 789 O O . ASP A 1 103 ? -6.274 1.376 18.751 1.00 90.12 103 ASP A O 1
ATOM 793 N N . ALA A 1 104 ? -8.515 1.404 18.809 1.00 93.00 104 ALA A N 1
ATOM 794 C CA . ALA A 1 104 ? -8.678 0.998 17.414 1.00 93.00 104 ALA A CA 1
ATOM 795 C C . ALA A 1 104 ? -7.984 1.965 16.439 1.00 93.00 104 ALA A C 1
ATOM 797 O O . ALA A 1 104 ? -7.270 1.529 15.532 1.00 93.00 104 ALA A O 1
ATOM 798 N N . LEU A 1 105 ? -8.141 3.276 16.640 1.00 95.56 105 LEU A N 1
ATOM 799 C CA . LEU A 1 105 ? -7.450 4.288 15.842 1.00 95.56 105 LEU A CA 1
ATOM 800 C C . LEU A 1 105 ? -5.943 4.284 16.098 1.00 95.56 105 LEU A C 1
ATOM 802 O O . LEU A 1 105 ? -5.184 4.419 15.143 1.00 95.56 105 LEU A O 1
ATOM 806 N N . GLY A 1 106 ? -5.497 4.060 17.339 1.00 94.12 106 GLY A N 1
ATOM 807 C CA . GLY A 1 106 ? -4.075 3.896 17.658 1.00 94.12 106 GLY A CA 1
ATOM 808 C C . GLY A 1 106 ? -3.430 2.760 16.861 1.00 94.12 106 GLY A C 1
ATOM 809 O O . GLY A 1 106 ? -2.424 2.965 16.185 1.00 94.12 106 GLY A O 1
ATOM 810 N N . ARG A 1 107 ? -4.073 1.588 16.830 1.00 90.88 107 ARG A N 1
ATOM 811 C CA . ARG A 1 107 ? -3.619 0.439 16.026 1.00 90.88 107 ARG A CA 1
ATOM 812 C C . ARG A 1 107 ? -3.604 0.739 14.529 1.00 90.88 107 ARG A C 1
ATOM 814 O O . ARG A 1 107 ? -2.727 0.255 13.813 1.00 90.88 107 ARG A O 1
ATOM 821 N N . LEU A 1 108 ? -4.565 1.526 14.041 1.00 93.75 108 LEU A N 1
ATOM 822 C CA . LEU A 1 108 ? -4.589 1.965 12.645 1.00 93.75 108 LEU A CA 1
ATOM 823 C C . LEU A 1 108 ? -3.423 2.903 12.325 1.00 93.75 108 LEU A C 1
ATOM 825 O O . LEU A 1 108 ? -2.809 2.742 11.271 1.00 93.75 108 LEU A O 1
ATOM 829 N N . VAL A 1 109 ? -3.073 3.825 13.225 1.00 95.12 109 VAL A N 1
ATOM 830 C CA . VAL A 1 109 ? -1.894 4.695 13.075 1.00 95.12 109 VAL A CA 1
ATOM 831 C C . VAL A 1 109 ? -0.621 3.859 13.001 1.00 95.12 109 VAL A C 1
ATOM 833 O O . VAL A 1 109 ? 0.160 4.036 12.064 1.00 95.12 109 VAL A O 1
ATOM 836 N N . ASP A 1 110 ? -0.438 2.906 13.915 1.00 91.44 110 ASP A N 1
ATOM 837 C CA . ASP A 1 110 ? 0.736 2.026 13.927 1.00 91.44 110 ASP A CA 1
ATOM 838 C C . ASP A 1 110 ? 0.845 1.217 12.631 1.00 91.44 110 ASP A C 1
ATOM 840 O O . ASP A 1 110 ? 1.911 1.135 12.017 1.00 91.44 110 ASP A O 1
ATOM 844 N N . TYR A 1 111 ? -0.277 0.657 12.172 1.00 88.31 111 TYR A N 1
ATOM 845 C CA . TYR A 1 111 ? -0.346 -0.076 10.913 1.00 88.31 111 TYR A CA 1
ATOM 846 C C . TYR A 1 111 ? 0.033 0.804 9.713 1.00 88.31 111 TYR A C 1
ATOM 848 O O . TYR A 1 111 ? 0.878 0.418 8.903 1.00 88.31 111 TYR A O 1
ATOM 856 N N . MET A 1 112 ? -0.566 1.993 9.596 1.00 88.81 112 MET A N 1
ATOM 857 C CA . MET A 1 112 ? -0.306 2.914 8.486 1.00 88.81 112 MET A CA 1
ATOM 858 C C . MET A 1 112 ? 1.139 3.424 8.495 1.00 88.81 112 MET A C 1
ATOM 860 O O . MET A 1 112 ? 1.745 3.548 7.431 1.00 88.81 112 MET A O 1
ATOM 864 N N . THR A 1 113 ? 1.708 3.656 9.680 1.00 89.44 113 THR A N 1
ATOM 865 C CA . THR A 1 113 ? 3.100 4.098 9.859 1.00 89.44 113 THR A CA 1
ATOM 866 C C . THR A 1 113 ? 4.070 3.026 9.387 1.00 89.44 113 THR A C 1
ATOM 868 O O . THR A 1 113 ? 4.874 3.280 8.491 1.00 89.44 113 THR A O 1
ATOM 871 N N . ARG A 1 114 ? 3.914 1.790 9.875 1.00 82.88 114 ARG A N 1
ATOM 872 C CA . ARG A 1 114 ? 4.738 0.650 9.446 1.00 82.88 114 ARG A CA 1
ATOM 873 C C . ARG A 1 114 ? 4.616 0.391 7.948 1.00 82.88 114 ARG A C 1
ATOM 875 O O . ARG A 1 114 ? 5.612 0.131 7.280 1.00 82.88 114 ARG A O 1
ATOM 882 N N . ALA A 1 115 ? 3.406 0.487 7.396 1.00 80.62 115 ALA A N 1
ATOM 883 C CA . ALA A 1 115 ? 3.183 0.326 5.962 1.00 80.62 115 ALA A CA 1
ATOM 884 C C . ALA A 1 115 ? 3.895 1.416 5.139 1.00 80.62 115 ALA A C 1
ATOM 886 O O . ALA A 1 115 ? 4.462 1.121 4.083 1.00 80.62 115 ALA A O 1
ATOM 887 N N . LYS A 1 116 ? 3.897 2.667 5.620 1.00 83.88 116 LYS A N 1
ATOM 888 C CA . LYS A 1 116 ? 4.615 3.785 4.993 1.00 83.88 116 LYS A CA 1
ATOM 889 C C . LYS A 1 116 ? 6.130 3.585 5.051 1.00 83.88 116 LYS A C 1
ATOM 891 O O . LYS A 1 116 ? 6.786 3.777 4.030 1.00 83.88 116 LYS A O 1
ATOM 896 N N . GLU A 1 117 ? 6.667 3.168 6.193 1.00 82.06 117 GLU A N 1
ATOM 897 C CA . GLU A 1 117 ? 8.096 2.873 6.378 1.00 82.06 117 GLU A CA 1
ATOM 898 C C . GLU A 1 117 ? 8.561 1.752 5.451 1.00 82.06 117 GLU A C 1
ATOM 900 O O . GLU A 1 117 ? 9.485 1.954 4.669 1.00 82.06 117 GLU A O 1
ATOM 905 N N . LEU A 1 118 ? 7.855 0.615 5.449 1.00 73.81 118 LEU A N 1
ATOM 906 C CA . LEU A 1 118 ? 8.118 -0.509 4.545 1.00 73.81 118 LEU A CA 1
ATOM 907 C C . LEU A 1 118 ? 8.142 -0.061 3.085 1.00 73.81 118 LEU A C 1
ATOM 909 O O . LEU A 1 118 ? 9.061 -0.397 2.338 1.00 73.81 118 LEU A O 1
ATOM 913 N N . ARG A 1 119 ? 7.144 0.726 2.672 1.00 75.19 119 ARG A N 1
ATOM 914 C CA . ARG A 1 119 ? 7.088 1.271 1.315 1.00 75.19 119 ARG A CA 1
ATOM 915 C C . ARG A 1 119 ? 8.278 2.187 1.032 1.00 75.19 119 ARG A C 1
ATOM 917 O O . ARG A 1 119 ? 8.846 2.096 -0.052 1.00 75.19 119 ARG A O 1
ATOM 924 N N . GLY A 1 120 ? 8.655 3.039 1.982 1.00 74.88 120 GLY A N 1
ATOM 925 C CA . GLY A 1 120 ? 9.829 3.904 1.886 1.00 74.88 120 GLY A CA 1
ATOM 926 C C . GLY A 1 120 ? 11.113 3.102 1.691 1.00 74.88 120 GLY A C 1
ATOM 927 O O . GLY A 1 120 ? 11.838 3.348 0.733 1.00 74.88 120 GLY A O 1
ATOM 928 N N . THR A 1 121 ? 11.353 2.085 2.521 1.00 73.88 121 THR A N 1
ATOM 929 C CA . THR A 1 121 ? 12.524 1.201 2.417 1.00 73.88 121 THR A CA 1
ATOM 930 C C . THR A 1 121 ? 12.587 0.492 1.068 1.00 73.88 121 THR A C 1
ATOM 932 O O . THR A 1 121 ? 13.643 0.462 0.442 1.00 73.88 121 THR A O 1
ATOM 935 N N . VAL A 1 122 ? 11.458 -0.038 0.587 1.00 70.94 122 VAL A N 1
ATOM 936 C CA . VAL A 1 122 ? 11.385 -0.704 -0.722 1.00 70.94 122 VAL A CA 1
ATOM 937 C C . VAL A 1 122 ? 11.691 0.273 -1.856 1.00 70.94 122 VAL A C 1
ATOM 939 O O . VAL A 1 122 ? 12.466 -0.059 -2.749 1.00 70.94 122 VAL A O 1
ATOM 942 N N . ILE A 1 123 ? 11.121 1.482 -1.824 1.00 73.44 123 ILE A N 1
ATOM 943 C CA . ILE A 1 123 ? 11.386 2.506 -2.845 1.00 73.44 123 ILE A CA 1
ATOM 944 C C . ILE A 1 123 ? 12.868 2.891 -2.832 1.00 73.44 123 ILE A C 1
ATOM 946 O O . ILE A 1 123 ? 13.502 2.870 -3.883 1.00 73.44 123 ILE A O 1
ATOM 950 N N . SER A 1 124 ? 13.438 3.169 -1.659 1.00 72.88 124 SER A N 1
ATOM 951 C CA . SER A 1 124 ? 14.853 3.525 -1.519 1.00 72.88 124 SER A CA 1
ATOM 952 C C . SER A 1 124 ? 15.788 2.423 -2.020 1.00 72.88 124 SER A C 1
ATOM 954 O O . SER A 1 124 ? 16.754 2.718 -2.719 1.00 72.88 124 SER A O 1
ATOM 956 N N . ALA A 1 125 ? 15.482 1.153 -1.740 1.00 72.44 125 ALA A N 1
ATOM 957 C CA . ALA A 1 125 ? 16.270 0.017 -2.219 1.00 72.44 125 ALA A CA 1
ATOM 958 C C . ALA A 1 125 ? 16.218 -0.154 -3.749 1.00 72.44 125 ALA A C 1
ATOM 960 O O . ALA A 1 125 ? 17.177 -0.641 -4.342 1.00 72.44 125 ALA A O 1
ATOM 961 N N . LEU A 1 126 ? 15.121 0.255 -4.398 1.00 73.25 126 LEU A N 1
ATOM 962 C CA . LEU A 1 126 ? 14.945 0.160 -5.852 1.00 73.25 126 LEU A CA 1
ATOM 963 C C . LEU A 1 126 ? 15.552 1.335 -6.628 1.00 73.25 126 LEU A C 1
ATOM 965 O O . LEU A 1 126 ? 15.819 1.185 -7.821 1.00 73.25 126 LEU A O 1
ATOM 969 N N . ILE A 1 127 ? 15.809 2.476 -5.980 1.00 79.75 127 ILE A N 1
ATOM 970 C CA . ILE A 1 127 ? 16.400 3.652 -6.639 1.00 79.75 127 ILE A CA 1
ATOM 971 C C . ILE A 1 127 ? 17.776 3.321 -7.230 1.00 79.75 127 ILE A C 1
ATOM 973 O O . ILE A 1 127 ? 18.031 3.646 -8.388 1.00 79.75 127 ILE A O 1
ATOM 977 N N . TYR A 1 128 ? 18.645 2.637 -6.478 1.00 79.50 128 TYR A N 1
ATOM 978 C CA . TYR A 1 128 ? 19.994 2.312 -6.954 1.00 79.50 128 TYR A CA 1
ATOM 979 C C . TYR A 1 128 ? 19.991 1.370 -8.178 1.00 79.50 128 TYR A C 1
ATOM 981 O O . TYR A 1 128 ? 20.558 1.752 -9.207 1.00 79.50 128 TYR A O 1
ATOM 989 N N . PRO A 1 129 ? 19.305 0.204 -8.153 1.00 79.12 129 PRO A N 1
ATOM 990 C CA . PRO A 1 129 ? 19.161 -0.642 -9.338 1.00 79.12 129 PRO A CA 1
ATOM 991 C C . PRO A 1 129 ? 18.539 0.082 -10.539 1.00 79.12 129 PRO A C 1
ATOM 993 O O . PRO A 1 129 ? 18.969 -0.141 -11.668 1.00 79.12 129 PRO A O 1
ATOM 996 N N . ALA A 1 130 ? 17.556 0.962 -10.315 1.00 76.75 130 ALA A N 1
ATOM 997 C CA . ALA A 1 130 ? 16.905 1.706 -11.390 1.00 76.75 130 ALA A CA 1
ATOM 998 C C . ALA A 1 130 ? 17.853 2.708 -12.068 1.00 76.75 130 ALA A C 1
ATOM 1000 O O . ALA A 1 130 ? 17.889 2.763 -13.296 1.00 76.75 130 ALA A O 1
ATOM 1001 N N . ILE A 1 131 ? 18.644 3.462 -11.294 1.00 84.19 131 ILE A N 1
ATOM 1002 C CA . ILE A 1 131 ? 19.642 4.400 -11.837 1.00 84.19 131 ILE A CA 1
ATOM 1003 C C . ILE A 1 131 ? 20.710 3.640 -12.624 1.00 84.19 131 ILE A C 1
ATOM 1005 O O . ILE A 1 131 ? 21.018 4.019 -13.752 1.00 84.19 131 ILE A O 1
ATOM 1009 N N . LEU A 1 132 ? 21.251 2.555 -12.063 1.00 85.19 132 LEU A N 1
ATOM 1010 C CA . LEU A 1 132 ? 22.292 1.770 -12.725 1.00 85.19 132 LEU A CA 1
ATOM 1011 C C . LEU A 1 132 ? 21.792 1.164 -14.042 1.00 85.19 132 LEU A C 1
ATOM 1013 O O . LEU A 1 132 ? 22.470 1.260 -15.062 1.00 85.19 132 LEU A O 1
ATOM 1017 N N . ALA A 1 133 ? 20.590 0.585 -14.037 1.00 77.88 133 ALA A N 1
ATOM 1018 C CA . ALA A 1 133 ? 19.975 0.042 -15.241 1.00 77.88 133 ALA A CA 1
ATOM 1019 C C . ALA A 1 133 ? 19.677 1.133 -16.281 1.00 77.88 133 ALA A C 1
ATOM 1021 O O . ALA A 1 133 ? 19.921 0.923 -17.466 1.00 77.88 133 ALA A O 1
ATOM 1022 N N . PHE A 1 134 ? 19.211 2.312 -15.853 1.00 83.94 134 PHE A N 1
ATOM 1023 C CA . PHE A 1 134 ? 19.009 3.456 -16.742 1.00 83.94 134 PHE A CA 1
ATOM 1024 C C . PHE A 1 134 ? 20.317 3.887 -17.413 1.00 83.94 134 PHE A C 1
ATOM 1026 O O . PHE A 1 134 ? 20.364 3.995 -18.637 1.00 83.94 134 PHE A O 1
ATOM 1033 N N . VAL A 1 135 ? 21.392 4.067 -16.637 1.00 90.50 135 VAL A N 1
ATOM 1034 C CA . VAL A 1 135 ? 22.716 4.421 -17.172 1.00 90.50 135 VAL A CA 1
ATOM 1035 C C . VAL A 1 135 ? 23.213 3.345 -18.136 1.00 90.50 135 VAL A C 1
ATOM 1037 O O . VAL A 1 135 ? 23.635 3.681 -19.236 1.00 90.50 135 VAL A O 1
ATOM 1040 N N . ALA A 1 136 ? 23.097 2.062 -17.783 1.00 84.81 136 ALA A N 1
ATOM 1041 C CA . ALA A 1 136 ? 23.509 0.960 -18.650 1.00 84.81 136 ALA A CA 1
ATOM 1042 C C . ALA A 1 136 ? 22.765 0.964 -19.997 1.00 84.81 136 ALA A C 1
ATOM 1044 O O . ALA A 1 136 ? 23.395 0.844 -21.048 1.00 84.81 136 ALA A O 1
ATOM 1045 N N . VAL A 1 137 ? 21.441 1.154 -19.985 1.00 80.38 137 VAL A N 1
ATOM 1046 C CA . VAL A 1 137 ? 20.629 1.245 -21.210 1.00 80.38 137 VAL A CA 1
ATOM 1047 C C . VAL A 1 137 ? 21.049 2.450 -22.052 1.00 80.38 137 VAL A C 1
ATOM 1049 O O . VAL A 1 137 ? 21.269 2.302 -23.252 1.00 80.38 137 VAL A O 1
ATOM 1052 N N . VAL A 1 138 ? 21.220 3.625 -21.438 1.00 85.69 138 VAL A N 1
ATOM 1053 C CA . VAL A 1 138 ? 21.668 4.840 -22.140 1.00 85.69 138 VAL A CA 1
ATOM 1054 C C . VAL A 1 138 ? 23.056 4.646 -22.754 1.00 85.69 138 VAL A C 1
ATOM 1056 O O . VAL A 1 138 ? 23.259 4.998 -23.915 1.00 85.69 138 VAL A O 1
ATOM 1059 N N . SER A 1 139 ? 24.000 4.047 -22.025 1.00 89.94 139 SER A N 1
ATOM 1060 C CA . SER A 1 139 ? 25.349 3.765 -22.525 1.00 89.94 139 SER A CA 1
ATOM 1061 C C . SER A 1 139 ? 25.344 2.795 -23.707 1.00 89.94 139 SER A C 1
ATOM 1063 O O . SER A 1 139 ? 26.042 3.044 -24.687 1.00 89.94 139 SER A O 1
ATOM 1065 N N . ILE A 1 140 ? 24.542 1.725 -23.655 1.00 83.75 140 ILE A N 1
ATOM 1066 C CA . ILE A 1 140 ? 24.395 0.779 -24.774 1.00 83.75 140 ILE A CA 1
ATOM 1067 C C . ILE A 1 140 ? 23.815 1.491 -25.998 1.00 83.75 140 ILE A C 1
ATOM 1069 O O . ILE A 1 140 ? 24.347 1.340 -27.093 1.00 83.75 140 ILE A O 1
ATOM 1073 N N . ILE A 1 141 ? 22.769 2.305 -25.823 1.00 79.69 141 ILE A N 1
ATOM 1074 C CA . ILE A 1 141 ? 22.170 3.075 -26.922 1.00 79.69 141 ILE A CA 1
ATOM 1075 C C . ILE A 1 141 ? 23.200 4.030 -27.532 1.00 79.69 141 ILE A C 1
ATOM 1077 O O . ILE A 1 141 ? 23.339 4.071 -28.749 1.00 79.69 141 ILE A O 1
ATOM 1081 N N . ALA A 1 142 ? 23.957 4.765 -26.714 1.00 85.75 142 ALA A N 1
ATOM 1082 C CA . ALA A 1 142 ? 24.990 5.674 -27.206 1.00 85.75 142 ALA A CA 1
ATOM 1083 C C . ALA A 1 142 ? 26.085 4.932 -27.993 1.00 85.75 142 ALA A C 1
ATOM 1085 O O . ALA A 1 142 ? 26.477 5.372 -29.074 1.00 85.75 142 ALA A O 1
ATOM 1086 N N . LEU A 1 143 ? 26.542 3.782 -27.487 1.00 86.06 143 LEU A N 1
ATOM 1087 C CA . LEU A 1 143 ? 27.526 2.943 -28.167 1.00 86.06 143 LEU A CA 1
ATOM 1088 C C . LEU A 1 143 ? 26.997 2.452 -29.518 1.00 86.06 143 LEU A C 1
ATOM 1090 O O . LEU A 1 143 ? 27.689 2.554 -30.528 1.00 86.06 143 LEU A O 1
ATOM 1094 N N . LEU A 1 144 ? 25.757 1.970 -29.564 1.00 79.25 144 LEU A N 1
ATOM 1095 C CA . LEU A 1 144 ? 25.158 1.501 -30.807 1.00 79.25 144 LEU A CA 1
ATOM 1096 C C . LEU A 1 144 ? 24.967 2.645 -31.800 1.00 79.25 144 LEU A C 1
ATOM 1098 O O . LEU A 1 144 ? 25.353 2.483 -32.947 1.00 79.25 144 LEU A O 1
ATOM 1102 N N . THR A 1 145 ? 24.430 3.792 -31.387 1.00 78.19 145 THR A N 1
ATOM 1103 C CA . THR A 1 145 ? 24.075 4.901 -32.291 1.00 78.19 145 THR A CA 1
ATOM 1104 C C . THR A 1 145 ? 25.281 5.682 -32.807 1.00 78.19 145 THR A C 1
ATOM 1106 O O . THR A 1 145 ? 25.247 6.155 -33.938 1.00 78.19 145 THR A O 1
ATOM 1109 N N . PHE A 1 146 ? 26.348 5.830 -32.017 1.00 83.50 146 PHE A N 1
ATOM 1110 C CA . PHE A 1 146 ? 27.512 6.630 -32.422 1.00 83.50 146 PHE A CA 1
ATOM 1111 C C . PHE A 1 146 ? 28.725 5.781 -32.803 1.00 83.50 146 PHE A C 1
ATOM 1113 O O . PHE A 1 146 ? 29.362 6.051 -33.817 1.00 83.50 146 PHE A O 1
ATOM 1120 N N . VAL A 1 147 ? 29.052 4.752 -32.015 1.00 84.75 147 VAL A N 1
ATOM 1121 C CA . VAL A 1 147 ? 30.321 4.018 -32.158 1.00 84.75 147 VAL A CA 1
ATOM 1122 C C . VAL A 1 147 ? 30.232 2.959 -33.257 1.00 84.75 147 VAL A C 1
ATOM 1124 O O . VAL A 1 147 ? 31.099 2.891 -34.125 1.00 84.75 147 VAL A O 1
ATOM 1127 N N . VAL A 1 148 ? 29.170 2.149 -33.271 1.00 81.12 148 VAL A N 1
ATOM 1128 C CA . VAL A 1 148 ? 28.990 1.089 -34.281 1.00 81.12 148 VAL A CA 1
ATOM 1129 C C . VAL A 1 148 ? 28.976 1.615 -35.728 1.00 81.12 148 VAL A C 1
ATOM 1131 O O . VAL A 1 148 ? 29.704 1.045 -36.545 1.00 81.12 148 VAL A O 1
ATOM 1134 N N . PRO A 1 149 ? 28.241 2.685 -36.098 1.00 78.00 149 PRO A N 1
ATOM 1135 C CA . PRO A 1 149 ? 28.240 3.161 -37.483 1.00 78.00 149 PRO A CA 1
ATOM 1136 C C . PRO A 1 149 ? 29.593 3.721 -37.934 1.00 78.00 149 PRO A C 1
ATOM 1138 O O . PRO A 1 149 ? 29.938 3.568 -39.104 1.00 78.00 149 PRO A O 1
ATOM 1141 N N . GLN A 1 150 ? 30.393 4.299 -37.030 1.00 82.25 150 GLN A N 1
ATOM 1142 C CA . GLN A 1 150 ? 31.757 4.730 -37.363 1.00 82.25 150 GLN A CA 1
ATOM 1143 C C . GLN A 1 150 ? 32.635 3.542 -37.773 1.00 82.25 150 GLN A C 1
ATOM 1145 O O . GLN A 1 150 ? 33.317 3.605 -38.795 1.00 82.25 150 GLN A O 1
ATOM 1150 N N . PHE A 1 151 ? 32.559 2.428 -37.038 1.00 76.81 151 PHE A N 1
ATOM 1151 C CA . PHE A 1 151 ? 33.244 1.194 -37.430 1.00 76.81 151 PHE A CA 1
ATOM 1152 C C . PHE A 1 151 ? 32.722 0.650 -38.764 1.00 76.81 151 PHE A C 1
ATOM 1154 O O . PHE A 1 151 ? 33.517 0.237 -39.605 1.00 76.81 151 PHE A O 1
ATOM 1161 N N . ALA A 1 152 ? 31.405 0.681 -38.991 1.00 74.00 152 ALA A N 1
ATOM 1162 C CA . ALA A 1 152 ? 30.803 0.239 -40.250 1.00 74.00 152 ALA A CA 1
ATOM 1163 C C . ALA A 1 152 ? 31.342 1.016 -41.460 1.00 74.00 152 ALA A C 1
ATOM 1165 O O . ALA A 1 152 ? 31.643 0.417 -42.493 1.00 74.00 152 ALA A O 1
ATOM 1166 N N . GLN A 1 153 ? 31.457 2.341 -41.325 1.00 76.25 153 GLN A N 1
ATOM 1167 C CA . GLN A 1 153 ? 31.958 3.221 -42.376 1.00 76.25 153 GLN A CA 1
ATOM 1168 C C . GLN A 1 153 ? 33.436 2.945 -42.667 1.00 76.25 153 GLN A C 1
ATOM 1170 O O . GLN A 1 153 ? 33.793 2.726 -43.820 1.00 76.25 153 GLN A O 1
ATOM 1175 N N . MET A 1 154 ? 34.260 2.814 -41.623 1.00 78.75 154 MET A N 1
ATOM 1176 C CA . MET A 1 154 ? 35.679 2.471 -41.760 1.00 78.75 154 MET A CA 1
ATOM 1177 C C . MET A 1 154 ? 35.892 1.150 -42.520 1.00 78.75 154 MET A C 1
ATOM 1179 O O . MET A 1 154 ? 36.759 1.072 -43.385 1.00 78.75 154 MET A O 1
ATOM 1183 N N . PHE A 1 155 ? 35.082 0.117 -42.255 1.00 73.69 155 PHE A N 1
ATOM 1184 C CA . PHE A 1 155 ? 35.171 -1.157 -42.983 1.00 73.69 155 PHE A CA 1
ATOM 1185 C C . PHE A 1 155 ? 34.739 -1.051 -44.453 1.00 73.69 155 PHE A C 1
ATOM 1187 O O . PHE A 1 155 ? 35.318 -1.735 -45.296 1.00 73.69 155 PHE A O 1
ATOM 1194 N N . LYS A 1 156 ? 33.757 -0.196 -44.777 1.00 73.19 156 LYS A N 1
ATOM 1195 C CA . LYS A 1 156 ? 33.357 0.072 -46.171 1.00 73.19 156 LYS A CA 1
ATOM 1196 C C . LYS A 1 156 ? 34.464 0.778 -46.951 1.00 73.19 156 LYS A C 1
ATOM 1198 O O . LYS A 1 156 ? 34.717 0.414 -48.096 1.00 73.19 156 LYS A O 1
ATOM 1203 N N . ASP A 1 157 ? 35.141 1.735 -46.322 1.00 77.88 157 ASP A N 1
ATOM 1204 C CA . ASP A 1 157 ? 36.205 2.520 -46.956 1.00 77.88 157 ASP A CA 1
ATOM 1205 C C . ASP A 1 157 ? 37.458 1.666 -47.260 1.00 77.88 157 ASP A C 1
ATOM 1207 O O . ASP A 1 157 ? 38.209 1.971 -48.184 1.00 77.88 157 ASP A O 1
ATOM 1211 N N . MET A 1 158 ? 37.653 0.547 -46.548 1.00 73.88 158 MET A N 1
ATOM 1212 C CA . MET A 1 158 ? 38.729 -0.429 -46.799 1.00 73.88 158 MET A CA 1
ATOM 1213 C C . MET A 1 158 ? 38.448 -1.395 -47.971 1.00 73.88 158 MET A C 1
ATOM 1215 O O . MET A 1 158 ? 39.272 -2.264 -48.252 1.00 73.88 158 MET A O 1
ATOM 1219 N N . GLY A 1 159 ? 37.310 -1.262 -48.667 1.00 63.59 159 GLY A N 1
ATOM 1220 C CA . GLY A 1 159 ? 37.024 -1.982 -49.917 1.00 63.59 159 GLY A CA 1
ATOM 1221 C C . GLY A 1 159 ? 36.717 -3.480 -49.778 1.00 63.59 159 GLY A C 1
ATOM 1222 O O . GLY A 1 159 ? 36.691 -4.188 -50.782 1.00 63.59 159 GLY A O 1
ATOM 1223 N N . GLY A 1 160 ? 36.483 -3.977 -48.560 1.00 66.25 160 GLY A N 1
ATOM 1224 C CA . GLY A 1 160 ? 36.136 -5.376 -48.298 1.00 66.25 160 GLY A CA 1
ATOM 1225 C C . GLY A 1 160 ? 34.650 -5.568 -47.993 1.00 66.25 160 GLY A C 1
ATOM 1226 O O . GLY A 1 160 ? 34.053 -4.793 -47.245 1.00 66.25 160 GLY A O 1
ATOM 1227 N N . GLU A 1 161 ? 34.043 -6.633 -48.524 1.00 65.75 161 GLU A N 1
ATOM 1228 C CA . GLU A 1 161 ? 32.723 -7.064 -48.063 1.00 65.75 161 GLU A CA 1
ATOM 1229 C C . GLU A 1 161 ? 32.797 -7.456 -46.582 1.00 65.75 161 GLU A C 1
ATOM 1231 O O . GLU A 1 161 ? 33.667 -8.223 -46.168 1.00 65.75 161 GLU A O 1
ATOM 1236 N N . LEU A 1 162 ? 31.874 -6.934 -45.772 1.00 65.88 162 LEU A N 1
ATOM 1237 C CA . LEU A 1 162 ? 31.774 -7.284 -44.355 1.00 65.88 162 LEU A CA 1
ATOM 1238 C C . LEU A 1 162 ? 31.657 -8.815 -44.205 1.00 65.88 162 LEU A C 1
ATOM 1240 O O . LEU A 1 162 ? 30.693 -9.382 -44.739 1.00 65.88 162 LEU A O 1
ATOM 1244 N N . PRO A 1 163 ? 32.564 -9.475 -43.451 1.00 73.69 163 PRO A N 1
ATOM 1245 C CA . PRO A 1 163 ? 32.413 -10.877 -43.081 1.00 73.69 163 PRO A CA 1
ATOM 1246 C C . PRO A 1 163 ? 31.016 -11.148 -42.509 1.00 73.69 163 PRO A C 1
ATOM 1248 O O . PRO A 1 163 ? 30.410 -10.300 -41.850 1.00 73.69 163 PRO A O 1
ATOM 1251 N N . THR A 1 164 ? 30.479 -12.344 -42.741 1.00 73.56 164 THR A N 1
ATOM 1252 C CA . THR A 1 164 ? 29.107 -12.711 -42.342 1.00 73.56 164 THR A CA 1
ATOM 1253 C C . THR A 1 164 ? 28.835 -12.495 -40.851 1.00 73.56 164 THR A C 1
ATOM 1255 O O . THR A 1 164 ? 27.747 -12.051 -40.489 1.00 73.56 164 THR A O 1
ATOM 1258 N N . ILE A 1 165 ? 29.837 -12.704 -39.992 1.00 74.12 165 ILE A N 1
ATOM 1259 C CA . ILE A 1 165 ? 29.752 -12.456 -38.544 1.00 74.12 165 ILE A CA 1
ATOM 1260 C C . ILE A 1 165 ? 29.542 -10.959 -38.248 1.00 74.12 165 ILE A C 1
ATOM 1262 O O . ILE A 1 165 ? 28.667 -10.601 -37.461 1.00 74.12 165 ILE A O 1
ATOM 1266 N N . THR A 1 166 ? 30.274 -10.068 -38.920 1.00 75.88 166 THR A N 1
ATOM 1267 C CA . THR A 1 166 ? 30.135 -8.609 -38.771 1.00 75.88 166 THR A CA 1
ATOM 1268 C C . THR A 1 166 ? 28.814 -8.100 -39.342 1.00 75.88 166 THR A C 1
ATOM 1270 O O . THR A 1 166 ? 28.226 -7.178 -38.779 1.00 75.88 166 THR A O 1
ATOM 1273 N N . ARG A 1 167 ? 28.296 -8.724 -40.410 1.00 72.06 167 ARG A N 1
ATOM 1274 C CA . ARG A 1 167 ? 26.981 -8.392 -40.983 1.00 72.06 167 ARG A CA 1
ATOM 1275 C C . ARG A 1 167 ? 25.838 -8.697 -40.012 1.00 72.06 167 ARG A C 1
ATOM 1277 O O . ARG A 1 167 ? 24.961 -7.857 -39.852 1.00 72.06 167 ARG A O 1
ATOM 1284 N N . VAL A 1 168 ? 25.877 -9.839 -39.320 1.00 76.56 168 VAL A N 1
ATOM 1285 C CA . VAL A 1 168 ? 24.870 -10.201 -38.303 1.00 76.56 168 VAL A CA 1
ATOM 1286 C C . VAL A 1 168 ? 24.873 -9.202 -37.143 1.00 76.56 168 VAL A C 1
ATOM 1288 O O . VAL A 1 168 ? 23.811 -8.718 -36.749 1.00 76.56 168 VAL A O 1
ATOM 1291 N N . VAL A 1 169 ? 26.055 -8.829 -36.642 1.00 75.44 169 VAL A N 1
ATOM 1292 C CA . VAL A 1 169 ? 26.191 -7.827 -35.570 1.00 75.44 169 VAL A CA 1
ATOM 1293 C C . VAL A 1 169 ? 25.675 -6.457 -36.020 1.00 75.44 169 VAL A C 1
ATOM 1295 O O . VAL A 1 169 ? 24.940 -5.818 -35.274 1.00 75.44 169 VAL A O 1
ATOM 1298 N N . MET A 1 170 ? 25.983 -6.035 -37.251 1.00 73.12 170 MET A N 1
ATOM 1299 C CA . MET A 1 170 ? 25.471 -4.789 -37.837 1.00 73.12 170 MET A CA 1
ATOM 1300 C C . MET A 1 170 ? 23.947 -4.795 -37.968 1.00 73.12 170 MET A C 1
ATOM 1302 O O . MET A 1 170 ? 23.303 -3.836 -37.561 1.00 73.12 170 MET A O 1
ATOM 1306 N N . THR A 1 171 ? 23.347 -5.883 -38.460 1.00 77.19 171 THR A N 1
ATOM 1307 C CA . THR A 1 171 ? 21.881 -5.990 -38.559 1.00 77.19 171 THR A CA 1
ATOM 1308 C C . THR A 1 171 ? 21.203 -6.022 -37.190 1.00 77.19 171 THR A C 1
ATOM 1310 O O . THR A 1 171 ? 20.154 -5.410 -37.010 1.00 77.19 171 THR A O 1
ATOM 1313 N N . ALA A 1 172 ? 21.808 -6.676 -36.194 1.00 73.12 172 ALA A N 1
ATOM 1314 C CA . ALA A 1 172 ? 21.304 -6.668 -34.823 1.00 73.12 172 ALA A CA 1
ATOM 1315 C C . ALA A 1 172 ? 21.408 -5.269 -34.194 1.00 73.12 172 ALA A C 1
ATOM 1317 O O . ALA A 1 172 ? 20.474 -4.831 -33.524 1.00 73.12 172 ALA A O 1
ATOM 1318 N N . ALA A 1 173 ? 22.508 -4.554 -34.449 1.00 69.81 173 ALA A N 1
ATOM 1319 C CA . ALA A 1 173 ? 22.701 -3.177 -34.011 1.00 69.81 173 ALA A CA 1
ATOM 1320 C C . ALA A 1 173 ? 21.689 -2.221 -34.658 1.00 69.81 173 ALA A C 1
ATOM 1322 O O . ALA A 1 173 ? 21.115 -1.407 -33.947 1.00 69.81 173 ALA A O 1
ATOM 1323 N N . ASP A 1 174 ? 21.414 -2.361 -35.956 1.00 75.81 174 ASP A N 1
ATOM 1324 C CA . ASP A 1 174 ? 20.435 -1.544 -36.689 1.00 75.81 174 ASP A CA 1
ATOM 1325 C C . ASP A 1 174 ? 18.998 -1.808 -36.199 1.00 75.81 174 ASP A C 1
ATOM 1327 O O . ASP A 1 174 ? 18.230 -0.889 -35.918 1.00 75.81 174 ASP A O 1
ATOM 1331 N N . THR A 1 175 ? 18.662 -3.078 -35.939 1.00 75.50 175 THR A N 1
ATOM 1332 C CA . THR A 1 175 ? 17.384 -3.459 -35.311 1.00 75.50 175 THR A CA 1
ATOM 1333 C C . THR A 1 175 ? 17.264 -2.846 -33.912 1.00 75.50 175 THR A C 1
ATOM 1335 O O . THR A 1 175 ? 16.230 -2.294 -33.540 1.00 75.50 175 THR A O 1
ATOM 1338 N N . LEU A 1 176 ? 18.337 -2.879 -33.123 1.00 70.62 176 LEU A N 1
ATOM 1339 C CA . LEU A 1 176 ? 18.348 -2.324 -31.772 1.00 70.62 176 LEU A CA 1
ATOM 1340 C C . LEU A 1 176 ? 18.335 -0.782 -31.769 1.00 70.62 176 LEU A C 1
ATOM 1342 O O . LEU A 1 176 ? 17.678 -0.192 -30.913 1.00 70.62 176 LEU A O 1
ATOM 1346 N N . GLN A 1 177 ? 18.959 -0.127 -32.754 1.00 69.88 177 GLN A N 1
ATOM 1347 C CA . GLN A 1 177 ? 18.841 1.314 -33.021 1.00 69.88 177 GLN A CA 1
ATOM 1348 C C . GLN A 1 177 ? 17.453 1.714 -33.532 1.00 69.88 177 GLN A C 1
ATOM 1350 O O . GLN A 1 177 ? 17.055 2.860 -33.355 1.00 69.88 177 GLN A O 1
ATOM 1355 N N . HIS A 1 178 ? 16.693 0.814 -34.154 1.00 79.19 178 HIS A N 1
ATOM 1356 C CA . HIS A 1 178 ? 15.322 1.111 -34.566 1.00 79.19 178 HIS A CA 1
ATOM 1357 C C . HIS A 1 178 ? 14.319 0.914 -33.420 1.00 79.19 178 HIS A C 1
ATOM 1359 O O . HIS A 1 178 ? 13.369 1.683 -33.293 1.00 79.19 178 HIS A O 1
ATOM 1365 N N . TYR A 1 179 ? 14.549 -0.073 -32.546 1.00 80.81 179 TYR A N 1
ATOM 1366 C CA . TYR A 1 179 ? 13.644 -0.453 -31.451 1.00 80.81 179 TYR A CA 1
ATOM 1367 C C . TYR A 1 179 ? 14.128 -0.044 -30.045 1.00 80.81 179 TYR A C 1
ATOM 1369 O O . TYR A 1 179 ? 13.571 -0.507 -29.048 1.00 80.81 179 TYR A O 1
ATOM 1377 N N . TRP A 1 180 ? 15.118 0.848 -29.911 1.00 71.62 180 TRP A N 1
ATOM 1378 C CA . TRP A 1 180 ? 15.619 1.294 -28.596 1.00 71.62 180 TRP A CA 1
ATOM 1379 C C . TRP A 1 180 ? 14.512 1.869 -27.699 1.00 71.62 180 TRP A C 1
ATOM 1381 O O . TRP A 1 180 ? 14.497 1.625 -26.493 1.00 71.62 180 TRP A O 1
ATOM 1391 N N . TRP A 1 181 ? 13.542 2.577 -28.286 1.00 76.06 181 TRP A N 1
ATOM 1392 C CA . TRP A 1 181 ? 12.380 3.122 -27.582 1.00 76.06 181 TRP A CA 1
ATOM 1393 C C . TRP A 1 181 ? 11.450 2.018 -27.062 1.00 76.06 181 TRP A C 1
ATOM 1395 O O . TRP A 1 181 ? 10.837 2.187 -26.011 1.00 76.06 181 TRP A O 1
ATOM 1405 N N . ALA A 1 182 ? 11.380 0.868 -27.740 1.00 80.75 182 ALA A N 1
ATOM 1406 C CA . ALA A 1 182 ? 10.620 -0.296 -27.292 1.00 80.75 182 ALA A CA 1
ATOM 1407 C C . ALA A 1 182 ? 11.333 -1.038 -26.150 1.00 80.75 182 ALA A C 1
ATOM 1409 O O . ALA A 1 182 ? 10.673 -1.494 -25.221 1.00 80.75 182 ALA A O 1
ATOM 1410 N N . VAL A 1 183 ? 12.670 -1.103 -26.163 1.00 73.50 183 VAL A N 1
ATOM 1411 C CA . VAL A 1 183 ? 13.465 -1.656 -25.048 1.00 73.50 183 VAL A CA 1
ATOM 1412 C C . VAL A 1 183 ? 13.339 -0.777 -23.807 1.00 73.50 183 VAL A C 1
ATOM 1414 O O . VAL A 1 183 ? 13.058 -1.271 -22.716 1.00 73.50 183 VAL A O 1
ATOM 1417 N N . LEU A 1 184 ? 13.482 0.538 -23.975 1.00 73.38 184 LEU A N 1
ATOM 1418 C CA . LEU A 1 184 ? 13.365 1.507 -22.888 1.00 73.38 184 LEU A CA 1
ATOM 1419 C C . LEU A 1 184 ? 11.920 1.570 -22.370 1.00 73.38 184 LEU A C 1
ATOM 1421 O O . LEU A 1 184 ? 11.698 1.538 -21.162 1.00 73.38 184 LEU A O 1
ATOM 1425 N N . GLY A 1 185 ? 10.935 1.547 -23.271 1.00 82.56 185 GLY A N 1
ATOM 1426 C CA . GLY A 1 185 ? 9.516 1.438 -22.938 1.00 82.56 185 GLY A CA 1
ATOM 1427 C C . GLY A 1 185 ? 9.173 0.134 -22.218 1.00 82.56 185 GLY A C 1
ATOM 1428 O O . GLY A 1 185 ? 8.457 0.166 -21.224 1.00 82.56 185 GLY A O 1
ATOM 1429 N N . GLY A 1 186 ? 9.728 -1.000 -22.649 1.00 83.12 186 GLY A N 1
ATOM 1430 C CA . GLY A 1 186 ? 9.556 -2.302 -22.005 1.00 83.12 186 GLY A CA 1
ATOM 1431 C C . GLY A 1 186 ? 10.170 -2.346 -20.608 1.00 83.12 186 GLY A C 1
ATOM 1432 O O . GLY A 1 186 ? 9.519 -2.789 -19.667 1.00 83.12 186 GLY A O 1
ATOM 1433 N N . PHE A 1 187 ? 11.382 -1.817 -20.442 1.00 76.88 187 PHE A N 1
ATOM 1434 C CA . PHE A 1 187 ? 12.031 -1.697 -19.138 1.00 76.88 187 PHE A CA 1
ATOM 1435 C C . PHE A 1 187 ? 11.220 -0.810 -18.183 1.00 76.88 187 PHE A C 1
ATOM 1437 O O . PHE A 1 187 ? 10.942 -1.201 -17.048 1.00 76.88 187 PHE A O 1
ATOM 1444 N N . LEU A 1 188 ? 10.767 0.351 -18.661 1.00 77.69 188 LEU A N 1
ATOM 1445 C CA . LEU A 1 188 ? 9.967 1.284 -17.872 1.00 77.69 188 LEU A CA 1
ATOM 1446 C C . LEU A 1 188 ? 8.592 0.699 -17.528 1.00 77.69 188 LEU A C 1
ATOM 1448 O O . LEU A 1 188 ? 8.118 0.871 -16.408 1.00 77.69 188 LEU A O 1
ATOM 1452 N N . LEU A 1 189 ? 7.989 -0.055 -18.450 1.00 79.75 189 LEU A N 1
ATOM 1453 C CA . LEU A 1 189 ? 6.736 -0.775 -18.245 1.00 79.75 189 LEU A CA 1
ATOM 1454 C C . LEU A 1 189 ? 6.896 -1.905 -17.229 1.00 79.75 189 LEU A C 1
ATOM 1456 O O . LEU A 1 189 ? 6.049 -2.031 -16.352 1.00 79.75 189 LEU A O 1
ATOM 1460 N N . VAL A 1 190 ? 7.984 -2.679 -17.279 1.00 77.06 190 VAL A N 1
ATOM 1461 C CA . VAL A 1 190 ? 8.294 -3.708 -16.274 1.00 77.06 190 VAL A CA 1
ATOM 1462 C C . VAL A 1 190 ? 8.489 -3.072 -14.903 1.00 77.06 190 VAL A C 1
ATOM 1464 O O . VAL A 1 190 ? 7.876 -3.541 -13.948 1.00 77.06 190 VAL A O 1
ATOM 1467 N N . LEU A 1 191 ? 9.259 -1.984 -14.794 1.00 73.69 191 LEU A N 1
ATOM 1468 C CA . LEU A 1 191 ? 9.427 -1.254 -13.534 1.00 73.69 191 LEU A CA 1
ATOM 1469 C C . LEU A 1 191 ? 8.096 -0.697 -13.012 1.00 73.69 191 LEU A C 1
ATOM 1471 O O . LEU A 1 191 ? 7.793 -0.865 -11.831 1.00 73.69 191 LEU A O 1
ATOM 1475 N N . MET A 1 192 ? 7.268 -0.102 -13.879 1.00 73.19 192 MET A N 1
ATOM 1476 C CA . MET A 1 192 ? 5.925 0.371 -13.523 1.00 73.19 192 MET A CA 1
ATOM 1477 C C . MET A 1 192 ? 5.021 -0.772 -13.062 1.00 73.19 192 MET A C 1
ATOM 1479 O O . MET A 1 192 ? 4.290 -0.607 -12.088 1.00 73.19 192 MET A O 1
ATOM 1483 N N . LEU A 1 193 ? 5.066 -1.927 -13.730 1.00 72.00 193 LEU A N 1
ATOM 1484 C CA . LEU A 1 193 ? 4.264 -3.098 -13.386 1.00 72.00 193 LEU A CA 1
ATOM 1485 C C . LEU A 1 193 ? 4.707 -3.678 -12.040 1.00 72.00 193 LEU A C 1
ATOM 1487 O O . LEU A 1 193 ? 3.869 -3.940 -11.183 1.00 72.00 193 LEU A O 1
ATOM 1491 N N . LEU A 1 194 ? 6.017 -3.816 -11.821 1.00 70.06 194 LEU A N 1
ATOM 1492 C CA . LEU A 1 194 ? 6.590 -4.281 -10.557 1.00 70.06 194 LEU A CA 1
ATOM 1493 C C . LEU A 1 194 ? 6.218 -3.331 -9.419 1.00 70.06 194 LEU A C 1
ATOM 1495 O O . LEU A 1 194 ? 5.749 -3.766 -8.370 1.00 70.06 194 LEU A O 1
ATOM 1499 N N . GLN A 1 195 ? 6.354 -2.024 -9.646 1.00 67.62 195 GLN A N 1
ATOM 1500 C CA . GLN A 1 195 ? 5.968 -1.007 -8.679 1.00 67.62 195 GLN A CA 1
ATOM 1501 C C . GLN A 1 195 ? 4.464 -1.062 -8.395 1.00 67.62 195 GLN A C 1
ATOM 1503 O O . GLN A 1 195 ? 4.072 -1.062 -7.228 1.00 67.62 195 GLN A O 1
ATOM 1508 N N . TYR A 1 196 ? 3.622 -1.156 -9.428 1.00 68.69 196 TYR A N 1
ATOM 1509 C CA . TYR A 1 196 ? 2.167 -1.267 -9.307 1.00 68.69 196 TYR A CA 1
ATOM 1510 C C . TYR A 1 196 ? 1.761 -2.498 -8.495 1.00 68.69 196 TYR A C 1
ATOM 1512 O O . TYR A 1 196 ? 0.919 -2.407 -7.606 1.00 68.69 196 TYR A O 1
ATOM 1520 N N . VAL A 1 197 ? 2.399 -3.637 -8.744 1.00 62.88 197 VAL A N 1
ATOM 1521 C CA . VAL A 1 197 ? 2.163 -4.888 -8.021 1.00 62.88 197 VAL A CA 1
ATOM 1522 C C . VAL A 1 197 ? 2.590 -4.789 -6.563 1.00 62.88 197 VAL A C 1
ATOM 1524 O O . VAL A 1 197 ? 1.839 -5.194 -5.678 1.00 62.88 197 VAL A O 1
ATOM 1527 N N . LEU A 1 198 ? 3.787 -4.262 -6.303 1.00 59.66 198 LEU A N 1
ATOM 1528 C CA . LEU A 1 198 ? 4.337 -4.170 -4.951 1.00 59.66 198 LEU A CA 1
ATOM 1529 C C . LEU A 1 198 ? 3.607 -3.128 -4.095 1.00 59.66 198 LEU A C 1
ATOM 1531 O O . LEU A 1 198 ? 3.546 -3.282 -2.878 1.00 59.66 198 LEU A O 1
ATOM 1535 N N . THR A 1 199 ? 3.027 -2.089 -4.705 1.00 55.47 199 THR A N 1
ATOM 1536 C CA . THR A 1 199 ? 2.275 -1.049 -3.979 1.00 55.47 199 THR A CA 1
ATOM 1537 C C . THR A 1 199 ? 0.770 -1.293 -3.899 1.00 55.47 199 THR A C 1
ATOM 1539 O O . THR A 1 199 ? 0.124 -0.721 -3.021 1.00 55.47 199 THR A O 1
ATOM 1542 N N . ASN A 1 200 ? 0.188 -2.130 -4.761 1.00 55.56 200 ASN A N 1
ATOM 1543 C CA . ASN A 1 200 ? -1.251 -2.379 -4.779 1.00 55.56 200 ASN A CA 1
ATOM 1544 C C . ASN A 1 200 ? -1.589 -3.777 -4.232 1.00 55.56 200 ASN A C 1
ATOM 1546 O O . ASN A 1 200 ? -1.405 -4.787 -4.907 1.00 55.56 200 ASN A O 1
ATOM 1550 N N . GLU A 1 201 ? -2.180 -3.832 -3.035 1.00 53.56 201 GLU A N 1
ATOM 1551 C CA . GLU A 1 201 ? -2.645 -5.064 -2.367 1.00 53.56 201 GLU A CA 1
ATOM 1552 C C . GLU A 1 201 ? -3.513 -5.971 -3.264 1.00 53.56 201 GLU A C 1
ATOM 1554 O O . GLU A 1 201 ? -3.424 -7.196 -3.188 1.00 53.56 201 GLU A O 1
ATOM 1559 N N . ARG A 1 202 ? -4.338 -5.388 -4.147 1.00 48.78 202 ARG A N 1
ATOM 1560 C CA . ARG A 1 202 ? -5.182 -6.148 -5.090 1.00 48.78 202 ARG A CA 1
ATOM 1561 C C . ARG A 1 202 ? -4.389 -6.739 -6.257 1.00 48.78 202 ARG A C 1
ATOM 1563 O O . ARG A 1 202 ? -4.699 -7.840 -6.701 1.00 48.78 202 ARG A O 1
ATOM 1570 N N . ALA A 1 203 ? -3.374 -6.023 -6.740 1.00 52.47 203 ALA A N 1
ATOM 1571 C CA . ALA A 1 203 ? -2.497 -6.499 -7.807 1.00 52.47 203 ALA A CA 1
ATOM 1572 C C . ALA A 1 203 ? -1.575 -7.609 -7.290 1.00 52.47 203 ALA A C 1
ATOM 1574 O O . ALA A 1 203 ? -1.394 -8.621 -7.962 1.00 52.47 203 ALA A O 1
ATOM 1575 N N . ARG A 1 204 ? -1.097 -7.469 -6.047 1.00 56.38 204 ARG A N 1
ATOM 1576 C CA . ARG A 1 204 ? -0.377 -8.516 -5.322 1.00 56.38 204 ARG A CA 1
ATOM 1577 C C . ARG A 1 204 ? -1.223 -9.776 -5.150 1.00 56.38 204 ARG A C 1
ATOM 1579 O O . ARG A 1 204 ? -0.749 -10.844 -5.493 1.00 56.38 204 ARG A O 1
ATOM 1586 N N . ALA A 1 205 ? -2.498 -9.655 -4.770 1.00 54.25 205 ALA A N 1
ATOM 1587 C CA . ALA A 1 205 ? -3.406 -10.807 -4.690 1.00 54.25 205 ALA A CA 1
ATOM 1588 C C . ALA A 1 205 ? -3.636 -11.502 -6.052 1.00 54.25 205 ALA A C 1
ATOM 1590 O O . ALA A 1 205 ? -3.772 -12.725 -6.115 1.00 54.25 205 ALA A O 1
ATOM 1591 N N . GLY A 1 206 ? -3.668 -10.738 -7.150 1.00 56.16 206 GLY A N 1
ATOM 1592 C CA . GLY A 1 206 ? -3.734 -11.282 -8.511 1.00 56.16 206 GLY A CA 1
ATOM 1593 C C . GLY A 1 206 ? -2.453 -12.014 -8.915 1.00 56.16 206 GLY A C 1
ATOM 1594 O O . GLY A 1 206 ? -2.519 -13.088 -9.515 1.00 56.16 206 GLY A O 1
ATOM 1595 N N . LEU A 1 207 ? -1.296 -11.477 -8.527 1.00 56.94 207 LEU A N 1
ATOM 1596 C CA . LEU A 1 207 ? -0.011 -12.127 -8.744 1.00 56.94 207 LEU A CA 1
ATOM 1597 C C . LEU A 1 207 ? 0.185 -13.346 -7.859 1.00 56.94 207 LEU A C 1
ATOM 1599 O O . LEU A 1 207 ? 0.620 -14.353 -8.384 1.00 56.94 207 LEU A O 1
ATOM 1603 N N . ASP A 1 208 ? -0.227 -13.324 -6.595 1.00 57.75 208 ASP A N 1
ATOM 1604 C CA . ASP A 1 208 ? -0.208 -14.497 -5.715 1.00 57.75 208 ASP A CA 1
ATOM 1605 C C . ASP A 1 208 ? -1.038 -15.638 -6.329 1.00 57.75 208 ASP A C 1
ATOM 1607 O O . ASP A 1 208 ? -0.608 -16.791 -6.364 1.00 57.75 208 ASP A O 1
ATOM 1611 N N . ARG A 1 209 ? -2.199 -15.310 -6.916 1.00 58.69 209 ARG A N 1
ATOM 1612 C CA . ARG A 1 209 ? -3.046 -16.269 -7.642 1.00 58.69 209 ARG A CA 1
ATOM 1613 C C . ARG A 1 209 ? -2.412 -16.753 -8.952 1.00 58.69 209 ARG A C 1
ATOM 1615 O O . ARG A 1 209 ? -2.593 -17.911 -9.315 1.00 58.69 209 ARG A O 1
ATOM 1622 N N . SER A 1 210 ? -1.673 -15.896 -9.657 1.00 56.19 210 SER A N 1
ATOM 1623 C CA . SER A 1 210 ? -0.947 -16.251 -10.887 1.00 56.19 210 SER A CA 1
ATOM 1624 C C . SER A 1 210 ? 0.339 -17.040 -10.610 1.00 56.19 210 SER A C 1
ATOM 1626 O O . SER A 1 210 ? 0.702 -17.921 -11.382 1.00 56.19 210 SER A O 1
ATOM 1628 N N . MET A 1 211 ? 1.009 -16.765 -9.496 1.00 49.16 211 MET A N 1
ATOM 1629 C CA . MET A 1 211 ? 2.271 -17.367 -9.069 1.00 49.16 211 MET A CA 1
ATOM 1630 C C . MET A 1 211 ? 2.061 -18.812 -8.604 1.00 49.16 211 MET A C 1
ATOM 1632 O O . MET A 1 211 ? 2.919 -19.655 -8.846 1.00 49.16 211 MET A O 1
ATOM 1636 N N . LEU A 1 212 ? 0.877 -19.142 -8.067 1.00 53.69 212 LEU A N 1
ATOM 1637 C CA . LEU A 1 212 ? 0.451 -20.534 -7.866 1.00 53.69 212 LEU A CA 1
ATOM 1638 C C . LEU A 1 212 ? 0.235 -21.315 -9.173 1.00 53.69 212 LEU A C 1
ATOM 1640 O O . LEU A 1 212 ? 0.285 -22.540 -9.153 1.00 53.69 212 LEU A O 1
ATOM 1644 N N . ARG A 1 213 ? 0.002 -20.641 -10.309 1.00 55.94 213 ARG A N 1
ATOM 1645 C CA . ARG A 1 213 ? -0.142 -21.302 -11.622 1.00 55.94 213 ARG A CA 1
ATOM 1646 C C . ARG A 1 213 ? 1.205 -21.557 -12.295 1.00 55.94 213 ARG A C 1
ATOM 1648 O O . ARG A 1 213 ? 1.247 -22.256 -13.302 1.00 55.94 213 ARG A O 1
ATOM 1655 N N . TRP A 1 214 ? 2.296 -21.003 -11.763 1.00 49.66 214 TRP A N 1
ATOM 1656 C CA . TRP A 1 214 ? 3.639 -21.283 -12.256 1.00 49.66 214 TRP A CA 1
ATOM 1657 C C . TRP A 1 214 ? 4.154 -22.601 -11.658 1.00 49.66 214 TRP A C 1
ATOM 1659 O O . TRP A 1 214 ? 4.382 -22.668 -10.449 1.00 49.66 214 TRP A O 1
ATOM 1669 N N . PRO A 1 215 ? 4.362 -23.651 -12.477 1.00 48.94 215 PRO A N 1
ATOM 1670 C CA . PRO A 1 215 ? 4.545 -25.027 -11.998 1.00 48.94 215 PRO A CA 1
ATOM 1671 C C . PRO A 1 215 ? 5.786 -25.222 -11.108 1.00 48.94 215 PRO A C 1
ATOM 1673 O O . PRO A 1 215 ? 5.787 -26.059 -10.203 1.00 48.94 215 PRO A O 1
ATOM 1676 N N . ILE A 1 216 ? 6.830 -24.413 -11.306 1.00 59.22 216 ILE A N 1
ATOM 1677 C CA . ILE A 1 216 ? 8.090 -24.512 -10.553 1.00 59.22 216 ILE A CA 1
ATOM 1678 C C . ILE A 1 216 ? 8.011 -23.740 -9.226 1.00 59.22 216 ILE A C 1
ATOM 1680 O O . ILE A 1 216 ? 8.399 -24.247 -8.178 1.00 59.22 216 ILE A O 1
ATOM 1684 N N . VAL A 1 217 ? 7.465 -22.523 -9.249 1.00 59.97 217 VAL A N 1
ATOM 1685 C CA . VAL A 1 217 ? 7.423 -21.635 -8.075 1.00 59.97 217 VAL A CA 1
ATOM 1686 C C . VAL A 1 217 ? 6.264 -21.998 -7.137 1.00 59.97 217 VAL A C 1
ATOM 1688 O O . VAL A 1 217 ? 6.442 -22.024 -5.919 1.00 59.97 217 VAL A O 1
ATOM 1691 N N . GLY A 1 218 ? 5.100 -22.362 -7.686 1.00 63.38 218 GLY A N 1
ATOM 1692 C CA . GLY A 1 218 ? 3.920 -22.753 -6.912 1.00 63.38 218 GLY A CA 1
ATOM 1693 C C . GLY A 1 218 ? 4.124 -24.039 -6.107 1.00 63.38 218 GLY A C 1
ATOM 1694 O O . GLY A 1 218 ? 3.715 -24.111 -4.949 1.00 63.38 218 GLY A O 1
ATOM 1695 N N . SER A 1 219 ? 4.822 -25.031 -6.671 1.00 68.50 219 SER A N 1
ATOM 1696 C CA . SER A 1 219 ? 5.109 -26.291 -5.970 1.00 68.50 219 SER A CA 1
ATOM 1697 C C . SER A 1 219 ? 6.120 -26.120 -4.830 1.00 68.50 219 SER A C 1
ATOM 1699 O O . SER A 1 219 ? 5.988 -26.773 -3.793 1.00 68.50 219 SER A O 1
ATOM 1701 N N . LEU A 1 220 ? 7.094 -25.215 -4.976 1.00 72.69 220 LEU A N 1
ATOM 1702 C CA . LEU A 1 220 ? 8.066 -24.899 -3.927 1.00 72.69 220 LEU A CA 1
ATOM 1703 C C . LEU A 1 220 ? 7.416 -24.137 -2.766 1.00 72.69 220 LEU A C 1
ATOM 1705 O O . LEU A 1 220 ? 7.570 -24.530 -1.609 1.00 72.69 220 LEU A O 1
ATOM 1709 N N . ILE A 1 221 ? 6.644 -23.091 -3.072 1.00 75.94 221 ILE A N 1
ATOM 1710 C CA . ILE A 1 221 ? 5.922 -22.301 -2.063 1.00 75.94 221 ILE A CA 1
ATOM 1711 C C . ILE A 1 221 ? 4.910 -23.182 -1.331 1.00 75.94 221 ILE A C 1
ATOM 1713 O O . ILE A 1 221 ? 4.888 -23.184 -0.103 1.00 75.94 221 ILE A O 1
ATOM 1717 N N . GLY A 1 222 ? 4.139 -23.995 -2.060 1.00 76.75 222 GLY A N 1
ATOM 1718 C CA . GLY A 1 222 ? 3.181 -24.924 -1.464 1.00 76.75 222 GLY A CA 1
ATOM 1719 C C . GLY A 1 222 ? 3.838 -25.867 -0.454 1.00 76.75 222 GLY A C 1
ATOM 1720 O O . GLY A 1 222 ? 3.319 -26.036 0.647 1.00 76.75 222 GLY A O 1
ATOM 1721 N N . LYS A 1 223 ? 5.013 -26.429 -0.766 1.00 78.75 223 LYS A N 1
ATOM 1722 C CA . LYS A 1 223 ? 5.763 -27.300 0.160 1.00 78.75 223 LYS A CA 1
ATOM 1723 C C . LYS A 1 223 ? 6.247 -26.555 1.410 1.00 78.75 223 LYS A C 1
ATOM 1725 O O . LYS A 1 223 ? 6.099 -27.079 2.512 1.00 78.75 223 LYS A O 1
ATOM 1730 N N . ILE A 1 224 ? 6.792 -25.346 1.254 1.00 83.00 224 ILE A N 1
ATOM 1731 C CA . ILE A 1 224 ? 7.307 -24.537 2.374 1.00 83.00 224 ILE A CA 1
ATOM 1732 C C . ILE A 1 224 ? 6.172 -24.109 3.312 1.00 83.00 224 ILE A C 1
ATOM 1734 O O . ILE A 1 224 ? 6.283 -24.263 4.530 1.00 83.00 224 ILE A O 1
ATOM 1738 N N . GLU A 1 225 ? 5.074 -23.600 2.755 1.00 83.19 225 GLU A N 1
ATOM 1739 C CA . GLU A 1 225 ? 3.914 -23.142 3.525 1.00 83.19 225 GLU A CA 1
ATOM 1740 C C . GLU A 1 225 ? 3.211 -24.310 4.225 1.00 83.19 225 GLU A C 1
ATOM 1742 O O . GLU A 1 225 ? 2.871 -24.205 5.402 1.00 83.19 225 GLU A O 1
ATOM 1747 N N . THR A 1 226 ? 3.083 -25.461 3.556 1.00 84.62 226 THR A N 1
ATOM 1748 C CA . THR A 1 226 ? 2.535 -26.680 4.174 1.00 84.62 226 THR A CA 1
ATOM 1749 C C . THR A 1 226 ? 3.404 -27.146 5.337 1.00 84.62 226 THR A C 1
ATOM 1751 O O . THR A 1 226 ? 2.884 -27.420 6.412 1.00 84.62 226 THR A O 1
ATOM 1754 N N . ALA A 1 227 ? 4.731 -27.176 5.173 1.00 84.12 227 ALA A N 1
ATOM 1755 C CA . ALA A 1 227 ? 5.642 -27.574 6.245 1.00 84.12 227 ALA A CA 1
ATOM 1756 C C . ALA A 1 227 ? 5.560 -26.635 7.461 1.00 84.12 227 ALA A C 1
ATOM 1758 O O . ALA A 1 227 ? 5.544 -27.095 8.604 1.00 84.12 227 ALA A O 1
ATOM 1759 N N . ARG A 1 228 ? 5.475 -25.320 7.223 1.00 82.50 228 ARG A N 1
ATOM 1760 C CA . ARG A 1 228 ? 5.320 -24.309 8.279 1.00 82.50 228 ARG A CA 1
ATOM 1761 C C . ARG A 1 228 ? 3.989 -24.465 9.015 1.00 82.50 228 ARG A C 1
ATOM 1763 O O . ARG A 1 228 ? 3.982 -24.487 10.245 1.00 82.50 228 ARG A O 1
ATOM 1770 N N . PHE A 1 229 ? 2.901 -24.640 8.267 1.00 88.31 229 PHE A N 1
ATOM 1771 C CA . PHE A 1 229 ? 1.570 -24.895 8.808 1.00 88.31 229 PHE A CA 1
ATOM 1772 C C . PHE A 1 229 ? 1.536 -26.171 9.651 1.00 88.31 229 PHE A C 1
ATOM 1774 O O . PHE A 1 229 ? 1.129 -26.118 10.807 1.00 88.31 229 PHE A O 1
ATOM 1781 N N . SER A 1 230 ? 2.016 -27.300 9.119 1.00 88.94 230 SER A N 1
ATOM 1782 C CA . SER A 1 230 ? 2.038 -28.581 9.834 1.00 88.94 230 SER A CA 1
ATOM 1783 C C . SER A 1 230 ? 2.875 -28.513 11.107 1.00 88.94 230 SER A C 1
ATOM 1785 O O . SER A 1 230 ? 2.451 -29.031 12.134 1.00 88.94 230 SER A O 1
ATOM 1787 N N . ARG A 1 231 ? 4.028 -27.830 11.076 1.00 86.00 231 ARG A N 1
ATOM 1788 C CA . ARG A 1 231 ? 4.860 -27.632 12.268 1.00 86.00 231 ARG A CA 1
ATOM 1789 C C . ARG A 1 231 ? 4.144 -26.791 13.322 1.00 86.00 231 ARG A C 1
ATOM 1791 O O . ARG A 1 231 ? 4.106 -27.187 14.479 1.00 86.00 231 ARG A O 1
ATOM 1798 N N . SER A 1 232 ? 3.547 -25.665 12.928 1.00 88.56 232 SER A N 1
ATOM 1799 C CA . SER A 1 232 ? 2.801 -24.808 13.857 1.00 88.56 232 SER A CA 1
ATOM 1800 C C . SER A 1 232 ? 1.585 -25.523 14.444 1.00 88.56 232 SER A C 1
ATOM 1802 O O . SER A 1 232 ? 1.363 -25.451 15.651 1.00 88.56 232 SER A O 1
ATOM 1804 N N . LEU A 1 233 ? 0.824 -26.237 13.613 1.00 89.56 233 LEU A N 1
ATOM 1805 C CA . LEU A 1 233 ? -0.330 -27.015 14.045 1.00 89.56 233 LEU A CA 1
ATOM 1806 C C . LEU A 1 233 ? 0.092 -28.135 15.007 1.00 89.56 233 LEU A C 1
ATOM 1808 O O . LEU A 1 233 ? -0.536 -28.294 16.048 1.00 89.56 233 LEU A O 1
ATOM 1812 N N . GLY A 1 234 ? 1.183 -28.848 14.706 1.00 85.94 234 GLY A N 1
ATOM 1813 C CA . GLY A 1 234 ? 1.748 -29.887 15.570 1.00 85.94 234 GLY A CA 1
ATOM 1814 C C . GLY A 1 234 ? 2.148 -29.353 16.945 1.00 85.94 234 GLY A C 1
ATOM 1815 O O . GLY A 1 234 ? 1.731 -29.905 17.958 1.00 85.94 234 GLY A O 1
ATOM 1816 N N . THR A 1 235 ? 2.861 -28.223 17.004 1.00 83.44 235 THR A N 1
ATOM 1817 C CA . THR A 1 235 ? 3.230 -27.585 18.281 1.00 83.44 235 THR A CA 1
ATOM 1818 C C . THR A 1 235 ? 2.005 -27.178 19.102 1.00 83.44 235 THR A C 1
ATOM 1820 O O . THR A 1 235 ? 1.977 -27.385 20.312 1.00 83.44 235 THR A O 1
ATOM 1823 N N . LEU A 1 236 ? 0.978 -26.615 18.463 1.00 86.19 236 LEU A N 1
ATOM 1824 C CA . LEU A 1 236 ? -0.238 -26.182 19.156 1.00 86.19 236 LEU A CA 1
ATOM 1825 C C . LEU A 1 236 ? -1.038 -27.370 19.701 1.00 86.19 236 LEU A C 1
ATOM 1827 O O . LEU A 1 236 ? -1.468 -27.334 20.851 1.00 86.19 236 LEU A O 1
ATOM 1831 N N . LEU A 1 237 ? -1.196 -28.428 18.904 1.00 89.62 237 LEU A N 1
ATOM 1832 C CA . LEU A 1 237 ? -1.872 -29.652 19.333 1.00 89.62 237 LEU A CA 1
ATOM 1833 C C . LEU A 1 237 ? -1.103 -30.358 20.457 1.00 89.62 237 LEU A C 1
ATOM 1835 O O . LEU A 1 237 ? -1.718 -30.793 21.427 1.00 89.62 237 LEU A O 1
ATOM 1839 N N . HIS A 1 238 ? 0.230 -30.418 20.368 1.00 84.69 238 HIS A N 1
ATOM 1840 C CA . HIS A 1 238 ? 1.082 -30.994 21.413 1.00 84.69 238 HIS A CA 1
ATOM 1841 C C . HIS A 1 238 ? 0.953 -30.243 22.745 1.00 84.69 238 HIS A C 1
ATOM 1843 O O . HIS A 1 238 ? 0.893 -30.860 23.803 1.00 84.69 238 HIS A O 1
ATOM 1849 N N . ASN A 1 239 ? 0.816 -28.916 22.690 1.00 88.06 239 ASN A N 1
ATOM 1850 C CA . ASN A 1 239 ? 0.591 -28.066 23.861 1.00 88.06 239 ASN A CA 1
ATOM 1851 C C . ASN A 1 239 ? -0.874 -28.063 24.351 1.00 88.06 239 ASN A C 1
ATOM 1853 O O . ASN A 1 239 ? -1.247 -27.217 25.162 1.00 88.06 239 ASN A O 1
ATOM 1857 N N . GLY A 1 240 ? -1.719 -28.973 23.856 1.00 82.81 240 GLY A N 1
ATOM 1858 C CA . GLY A 1 240 ? -3.093 -29.152 24.331 1.00 82.81 240 GLY A CA 1
ATOM 1859 C C . GLY A 1 240 ? -4.106 -28.137 23.794 1.00 82.81 240 GLY A C 1
ATOM 1860 O O . GLY A 1 240 ? -5.216 -28.050 24.319 1.00 82.81 240 GLY A O 1
ATOM 1861 N N . VAL A 1 241 ? -3.773 -27.367 22.751 1.00 88.62 241 VAL A N 1
ATOM 1862 C CA . VAL A 1 241 ? -4.731 -26.447 22.120 1.00 88.62 241 VAL A CA 1
ATOM 1863 C C . VAL A 1 241 ? -5.774 -27.257 21.332 1.00 88.62 241 VAL A C 1
ATOM 1865 O O . VAL A 1 241 ? -5.393 -28.074 20.492 1.00 88.62 241 VAL A O 1
ATOM 1868 N N . PRO A 1 242 ? -7.090 -27.019 21.519 1.00 88.25 242 PRO A N 1
ATOM 1869 C CA . PRO A 1 242 ? -8.132 -27.709 20.757 1.00 88.25 242 PRO A CA 1
ATOM 1870 C C . PRO A 1 242 ? -7.956 -27.520 19.245 1.00 88.25 242 PRO A C 1
ATOM 1872 O O . PRO A 1 242 ? -7.706 -26.401 18.799 1.00 88.25 242 PRO A O 1
ATOM 1875 N N . LEU A 1 243 ? -8.153 -28.577 18.444 1.00 86.81 243 LEU A N 1
ATOM 1876 C CA . LEU A 1 243 ? -7.885 -28.593 16.993 1.00 86.81 243 LEU A CA 1
ATOM 1877 C C . LEU A 1 243 ? -8.475 -27.396 16.235 1.00 86.81 243 LEU A C 1
ATOM 1879 O O . LEU A 1 243 ? -7.797 -26.776 15.420 1.00 86.81 243 LEU A O 1
ATOM 1883 N N . LEU A 1 244 ? -9.719 -27.026 16.540 1.00 87.75 244 LEU A N 1
ATOM 1884 C CA . LEU A 1 244 ? -10.379 -25.885 15.909 1.00 87.75 244 LEU A CA 1
ATOM 1885 C C . LEU A 1 244 ? -9.697 -24.545 16.246 1.00 87.75 244 LEU A C 1
ATOM 1887 O O . LEU A 1 244 ? -9.592 -23.662 15.394 1.00 87.75 244 LEU A O 1
ATOM 1891 N N . GLY A 1 245 ? -9.219 -24.393 17.483 1.00 83.12 245 GLY A N 1
ATOM 1892 C CA . GLY A 1 245 ? -8.421 -23.243 17.908 1.00 83.12 245 GLY A CA 1
ATOM 1893 C C . GLY A 1 245 ? -7.026 -23.261 17.284 1.00 83.12 245 GLY A C 1
ATOM 1894 O O . GLY A 1 245 ? -6.567 -22.243 16.770 1.00 83.12 245 GLY A O 1
ATOM 1895 N N . ALA A 1 246 ? -6.394 -24.434 17.241 1.00 88.06 246 ALA A N 1
ATOM 1896 C CA . ALA A 1 246 ? -5.076 -24.631 16.653 1.00 88.06 246 ALA A CA 1
ATOM 1897 C C . ALA A 1 246 ? -5.067 -24.296 15.151 1.00 88.06 246 ALA A C 1
ATOM 1899 O O . ALA A 1 246 ? -4.165 -23.600 14.694 1.00 88.06 246 ALA A O 1
ATOM 1900 N N . LEU A 1 247 ? -6.104 -24.681 14.398 1.00 88.62 247 LEU A N 1
ATOM 1901 C CA . LEU A 1 247 ? -6.267 -24.333 12.979 1.00 88.62 247 LEU A CA 1
ATOM 1902 C C . LEU A 1 247 ? -6.370 -22.821 12.751 1.00 88.62 247 LEU A C 1
ATOM 1904 O O . LEU A 1 247 ? -5.702 -22.282 11.868 1.00 88.62 247 LEU A O 1
ATOM 1908 N N . LYS A 1 248 ? -7.165 -22.120 13.571 1.00 87.38 248 LYS A N 1
ATOM 1909 C CA . LYS A 1 248 ? -7.314 -20.658 13.482 1.00 87.38 248 LYS A CA 1
ATOM 1910 C C . LYS A 1 248 ? -6.005 -19.920 13.757 1.00 87.38 248 LYS A C 1
ATOM 1912 O O . LYS A 1 248 ? -5.735 -18.910 13.113 1.00 87.38 248 LYS A O 1
ATOM 1917 N N . ILE A 1 249 ? -5.199 -20.418 14.695 1.00 84.19 249 ILE A N 1
ATOM 1918 C CA . ILE A 1 249 ? -3.900 -19.826 15.036 1.00 84.19 249 ILE A CA 1
ATOM 1919 C C . ILE A 1 249 ? -2.859 -20.170 13.960 1.00 84.19 249 ILE A C 1
ATOM 1921 O O . ILE A 1 249 ? -2.185 -19.274 13.454 1.00 84.19 249 ILE A O 1
ATOM 1925 N N . ALA A 1 250 ? -2.773 -21.438 13.547 1.00 86.50 250 ALA A N 1
ATOM 1926 C CA . ALA A 1 250 ? -1.827 -21.913 12.537 1.00 86.50 250 ALA A CA 1
ATOM 1927 C C . ALA A 1 250 ? -2.047 -21.259 11.162 1.00 86.50 250 ALA A C 1
ATOM 1929 O O . ALA A 1 250 ? -1.073 -21.033 10.441 1.00 86.50 250 ALA A O 1
ATOM 1930 N N . LYS A 1 251 ? -3.287 -20.866 10.822 1.00 87.69 251 LYS A N 1
ATOM 1931 C CA . LYS A 1 251 ? -3.600 -20.060 9.625 1.00 87.69 251 LYS A CA 1
ATOM 1932 C C . LYS A 1 251 ? -2.702 -18.828 9.512 1.00 87.69 251 LYS A C 1
ATOM 1934 O O . LYS A 1 251 ? -2.220 -18.517 8.429 1.00 87.69 251 LYS A O 1
ATOM 1939 N N . ASN A 1 252 ? -2.448 -18.149 10.629 1.00 85.56 252 ASN A N 1
ATOM 1940 C CA . ASN A 1 252 ? -1.678 -16.905 10.644 1.00 85.56 252 ASN A CA 1
ATOM 1941 C C . ASN A 1 252 ? -0.183 -17.119 10.366 1.00 85.56 252 ASN A C 1
ATOM 1943 O O . ASN A 1 252 ? 0.536 -16.153 10.133 1.00 85.56 252 ASN A O 1
ATOM 1947 N N . THR A 1 253 ? 0.291 -18.368 10.378 1.00 85.31 253 THR A N 1
ATOM 1948 C CA . THR A 1 253 ? 1.665 -18.702 9.984 1.00 85.31 253 THR A CA 1
ATOM 1949 C C . THR A 1 253 ? 1.824 -18.881 8.476 1.00 85.31 253 THR A C 1
ATOM 1951 O O . THR A 1 253 ? 2.955 -18.851 7.993 1.00 85.31 253 THR A O 1
ATOM 1954 N N . ILE A 1 254 ? 0.716 -19.033 7.739 1.00 84.25 254 ILE A N 1
ATOM 1955 C CA . ILE A 1 254 ? 0.715 -19.190 6.285 1.00 84.25 254 ILE A CA 1
ATOM 1956 C C . ILE A 1 254 ? 0.809 -17.809 5.637 1.00 84.25 254 ILE A C 1
ATOM 1958 O O . ILE A 1 254 ? -0.075 -16.966 5.795 1.00 84.25 254 ILE A O 1
ATOM 1962 N N . SER A 1 255 ? 1.864 -17.589 4.858 1.00 78.12 255 SER A N 1
ATOM 1963 C CA . SER A 1 255 ? 2.101 -16.303 4.191 1.00 78.12 255 SER A CA 1
ATOM 1964 C C . SER A 1 255 ? 1.221 -16.134 2.951 1.00 78.12 255 SER A C 1
ATOM 1966 O O . SER A 1 255 ? 0.854 -15.017 2.583 1.00 78.12 255 SER A O 1
ATOM 1968 N N . ASN A 1 256 ? 0.858 -17.241 2.294 1.00 80.00 256 ASN A N 1
ATOM 1969 C CA . ASN A 1 256 ? 0.023 -17.216 1.100 1.00 80.00 256 ASN A CA 1
ATOM 1970 C C . ASN A 1 256 ? -1.469 -17.073 1.448 1.00 80.00 256 ASN A C 1
ATOM 1972 O O . ASN A 1 256 ? -2.080 -17.975 2.024 1.00 80.00 256 ASN A O 1
ATOM 1976 N N . ARG A 1 257 ? -2.087 -15.962 1.027 1.00 75.12 257 ARG A N 1
ATOM 1977 C CA . ARG A 1 257 ? -3.493 -15.647 1.340 1.00 75.12 257 ARG A CA 1
ATOM 1978 C C . ARG A 1 257 ? -4.492 -16.689 0.820 1.00 75.12 257 ARG A C 1
ATOM 1980 O O . ARG A 1 257 ? -5.512 -16.906 1.466 1.00 75.12 257 ARG A O 1
ATOM 1987 N N . VAL A 1 258 ? -4.212 -17.344 -0.310 1.00 80.12 258 VAL A N 1
ATOM 1988 C CA . VAL A 1 258 ? -5.098 -18.375 -0.885 1.00 80.12 258 VAL A CA 1
ATOM 1989 C C . VAL A 1 258 ? -5.077 -19.639 -0.025 1.00 80.12 258 VAL A C 1
ATOM 1991 O O . VAL A 1 258 ? -6.132 -20.181 0.296 1.00 80.12 258 VAL A O 1
ATOM 1994 N N . MET A 1 259 ? -3.890 -20.074 0.407 1.00 82.50 259 MET A N 1
ATOM 1995 C CA . MET A 1 259 ? -3.740 -21.215 1.321 1.00 82.50 259 MET A CA 1
ATOM 1996 C C . MET A 1 259 ? -4.334 -20.917 2.702 1.00 82.50 259 MET A C 1
ATOM 1998 O O . MET A 1 259 ? -5.035 -21.756 3.259 1.00 82.50 259 MET A O 1
ATOM 2002 N N . ALA A 1 260 ? -4.121 -19.708 3.231 1.00 84.75 260 ALA A N 1
ATOM 2003 C CA . ALA A 1 260 ? -4.700 -19.282 4.503 1.00 84.75 260 ALA A CA 1
ATOM 2004 C C . ALA A 1 260 ? -6.241 -19.277 4.465 1.00 84.75 260 ALA A C 1
ATOM 2006 O O . ALA A 1 260 ? -6.879 -19.786 5.385 1.00 84.75 260 ALA A O 1
ATOM 2007 N N . ALA A 1 261 ? -6.844 -18.767 3.385 1.00 83.25 261 ALA A N 1
ATOM 2008 C CA . ALA A 1 261 ? -8.295 -18.804 3.194 1.00 83.25 261 ALA A CA 1
ATOM 2009 C C . ALA A 1 261 ? -8.828 -20.243 3.086 1.00 83.25 261 ALA A C 1
ATOM 2011 O O . ALA A 1 261 ? -9.854 -20.567 3.682 1.00 83.25 261 ALA A O 1
ATOM 2012 N N . ALA A 1 262 ? -8.105 -21.131 2.394 1.00 84.69 262 ALA A N 1
ATOM 2013 C CA . ALA A 1 262 ? -8.473 -22.542 2.311 1.00 84.69 262 ALA A CA 1
ATOM 2014 C C . ALA A 1 262 ? -8.471 -23.225 3.692 1.00 84.69 262 ALA A C 1
ATOM 2016 O O . ALA A 1 262 ? -9.375 -24.013 3.974 1.00 84.69 262 ALA A O 1
ATOM 2017 N N . VAL A 1 263 ? -7.504 -22.904 4.561 1.00 87.44 263 VAL A N 1
ATOM 2018 C CA . VAL A 1 263 ? -7.445 -23.403 5.949 1.00 87.44 263 VAL A CA 1
ATOM 2019 C C . VAL A 1 263 ? -8.582 -22.848 6.803 1.00 87.44 263 VAL A C 1
ATOM 2021 O O . VAL A 1 263 ? -9.179 -23.600 7.566 1.00 87.44 263 VAL A O 1
ATOM 2024 N N . GLU A 1 264 ? -8.908 -21.563 6.670 1.00 88.44 264 GLU A N 1
ATOM 2025 C CA . GLU A 1 264 ? -10.012 -20.931 7.406 1.00 88.44 264 GLU A CA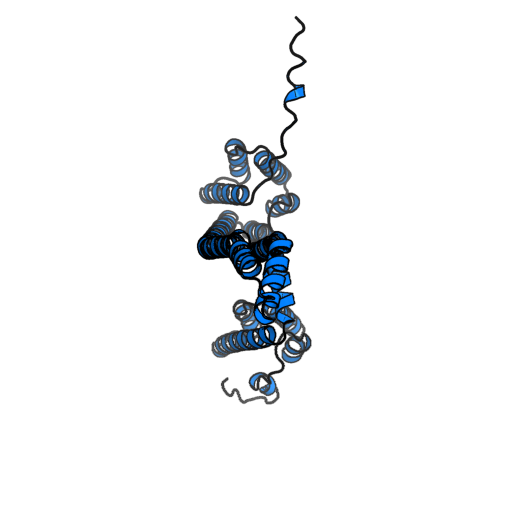 1
ATOM 2026 C C . GLU A 1 264 ? -11.353 -21.585 7.100 1.00 88.44 264 GLU A C 1
ATOM 2028 O O . GLU A 1 264 ? -12.065 -22.017 8.001 1.00 88.44 264 GLU A O 1
ATOM 2033 N N . GLU A 1 265 ? -11.648 -21.741 5.817 1.00 85.19 265 GLU A N 1
ATOM 2034 C CA . GLU A 1 265 ? -12.891 -22.354 5.376 1.00 85.19 265 GLU A CA 1
ATOM 2035 C C . GLU A 1 265 ? -12.933 -23.849 5.740 1.00 85.19 265 GLU A C 1
ATOM 2037 O O . GLU A 1 265 ? -13.979 -24.362 6.119 1.00 85.19 265 GLU A O 1
ATOM 2042 N N . SER A 1 266 ? -11.788 -24.544 5.731 1.00 85.81 266 SER A N 1
ATOM 2043 C CA . SER A 1 266 ? -11.708 -25.931 6.221 1.00 85.81 266 SER A CA 1
ATOM 2044 C C . SER A 1 266 ? -11.951 -26.030 7.733 1.00 85.81 266 SER A C 1
ATOM 2046 O O . SER A 1 266 ? -12.554 -26.996 8.198 1.00 85.81 266 SER A O 1
ATOM 2048 N N . ALA A 1 267 ? -11.523 -25.030 8.511 1.00 85.06 267 ALA A N 1
ATOM 2049 C CA . ALA A 1 267 ? -11.818 -24.948 9.939 1.00 85.06 267 ALA A CA 1
ATOM 2050 C C . ALA A 1 267 ? -13.310 -24.680 10.199 1.00 85.06 267 ALA A C 1
ATOM 2052 O O . ALA A 1 267 ? -13.860 -25.187 11.175 1.00 85.06 267 ALA A O 1
ATOM 2053 N N . ASP A 1 268 ? -13.981 -23.921 9.332 1.00 85.25 268 ASP A N 1
ATOM 2054 C CA . ASP A 1 268 ? -15.428 -23.711 9.411 1.00 85.25 268 ASP A CA 1
ATOM 2055 C C . ASP A 1 268 ? -16.223 -24.965 9.018 1.00 85.25 268 ASP A C 1
ATOM 2057 O O . ASP A 1 268 ? -17.143 -25.335 9.747 1.00 85.25 268 ASP A O 1
ATOM 2061 N N . SER A 1 269 ? -15.820 -25.683 7.966 1.00 84.12 269 SER A N 1
ATOM 2062 C CA . SER A 1 269 ? -16.384 -26.996 7.606 1.00 84.12 269 SER A CA 1
ATOM 2063 C C . SER A 1 269 ? -16.217 -28.038 8.719 1.00 84.12 269 SER A C 1
ATOM 2065 O O . SER A 1 269 ? -17.117 -28.838 8.969 1.00 84.12 269 SER A O 1
ATOM 2067 N N . LEU A 1 270 ? -15.100 -28.007 9.454 1.00 84.88 270 LEU A N 1
ATOM 2068 C CA . LEU A 1 270 ? -14.883 -28.907 10.590 1.00 84.88 270 LEU A CA 1
ATOM 2069 C C . LEU A 1 270 ? -15.891 -28.666 11.727 1.00 84.88 270 LEU A C 1
ATOM 2071 O O . LEU A 1 270 ? -16.320 -29.620 12.372 1.00 84.88 270 LEU A O 1
ATOM 2075 N N . LYS A 1 271 ? -16.335 -27.418 11.951 1.00 83.44 271 LYS A N 1
ATOM 2076 C CA . LYS A 1 271 ? -17.425 -27.128 12.910 1.00 83.44 271 LYS A CA 1
ATOM 2077 C C . LYS A 1 271 ? -18.747 -27.769 12.497 1.00 83.44 271 LYS A C 1
ATOM 2079 O O . LYS A 1 271 ? -19.587 -28.020 13.352 1.00 83.44 271 LYS A O 1
ATOM 2084 N N . GLN A 1 272 ? -18.929 -27.990 11.198 1.00 83.75 272 GLN A N 1
ATOM 2085 C CA . GLN A 1 272 ? -20.121 -28.597 10.609 1.00 83.75 272 GLN A CA 1
ATOM 2086 C C . GLN A 1 272 ? -20.016 -30.133 10.536 1.00 83.75 272 GLN A C 1
ATOM 2088 O O . GLN A 1 272 ? -20.954 -30.783 10.087 1.00 83.75 272 GLN A O 1
ATOM 2093 N N . GLY A 1 273 ? -18.906 -30.722 11.004 1.00 81.38 273 GLY A N 1
ATOM 2094 C CA . GLY A 1 273 ? -18.697 -32.172 11.049 1.00 81.38 273 GLY A CA 1
ATOM 2095 C C . GLY A 1 273 ? -18.057 -32.776 9.795 1.00 81.38 273 GLY A C 1
ATOM 2096 O O . GLY A 1 273 ? -17.996 -33.998 9.675 1.00 81.38 273 GLY A O 1
ATOM 2097 N N . GLU A 1 274 ? -17.561 -31.961 8.859 1.00 81.50 274 GLU A N 1
ATOM 2098 C CA . GLU A 1 274 ? -16.849 -32.462 7.679 1.00 81.50 274 GLU A CA 1
ATOM 2099 C C . GLU A 1 274 ? -15.382 -32.827 7.983 1.00 81.50 274 GLU A C 1
ATOM 2101 O O . GLU A 1 274 ? -14.721 -32.219 8.826 1.00 81.50 274 GLU A O 1
ATOM 2106 N N . SER A 1 275 ? -14.834 -33.803 7.247 1.00 81.25 275 SER A N 1
ATOM 2107 C CA . SER A 1 275 ? -13.429 -34.225 7.373 1.00 81.25 275 SER A CA 1
ATOM 2108 C C . SER A 1 275 ? -12.453 -33.125 6.937 1.00 81.25 275 SER A C 1
ATOM 2110 O O . SER A 1 275 ? -12.482 -32.671 5.790 1.00 81.25 275 SER A O 1
ATOM 2112 N N . LEU A 1 276 ? -11.511 -32.782 7.824 1.00 79.25 276 LEU A N 1
ATOM 2113 C CA . LEU A 1 276 ? -10.444 -31.802 7.586 1.00 79.25 276 LEU A CA 1
ATOM 2114 C C . LEU A 1 276 ? -9.544 -32.176 6.395 1.00 79.25 276 LEU A C 1
ATOM 2116 O O . LEU A 1 276 ? -9.139 -31.325 5.606 1.00 79.25 276 LEU A O 1
ATOM 2120 N N . THR A 1 277 ? -9.229 -33.462 6.239 1.00 77.19 277 THR A N 1
ATOM 2121 C CA . THR A 1 277 ? -8.391 -33.943 5.132 1.00 77.19 277 THR A CA 1
ATOM 2122 C C . THR A 1 277 ? -9.090 -33.766 3.788 1.00 77.19 277 THR A C 1
ATOM 2124 O O . THR A 1 277 ? -8.458 -33.361 2.811 1.00 77.19 277 THR A O 1
ATOM 2127 N N . ARG A 1 278 ? -10.405 -34.020 3.735 1.00 75.44 278 ARG A N 1
ATOM 2128 C CA . ARG A 1 278 ? -11.202 -33.867 2.512 1.00 75.44 278 ARG A CA 1
ATOM 2129 C C . ARG A 1 278 ? -11.314 -32.401 2.093 1.00 75.44 278 ARG A C 1
ATOM 2131 O O . ARG A 1 278 ? -11.185 -32.106 0.907 1.00 75.44 278 ARG A O 1
ATOM 2138 N N . THR A 1 279 ? -11.509 -31.492 3.045 1.00 79.75 279 THR A N 1
ATOM 2139 C CA . THR A 1 279 ? -11.680 -30.054 2.779 1.00 79.75 279 THR A CA 1
ATOM 2140 C C . THR A 1 279 ? -10.368 -29.360 2.403 1.00 79.75 279 THR A C 1
ATOM 2142 O O . THR A 1 279 ? -10.363 -28.531 1.492 1.00 79.75 279 THR A O 1
ATOM 2145 N N . LEU A 1 280 ? -9.238 -29.759 3.000 1.00 77.31 280 LEU A N 1
ATOM 2146 C CA . LEU A 1 280 ? -7.914 -29.224 2.654 1.00 77.31 280 LEU A CA 1
ATOM 2147 C C . LEU A 1 280 ? -7.385 -29.739 1.305 1.00 77.31 280 LEU A C 1
ATOM 2149 O O . LEU A 1 280 ? -6.851 -28.953 0.520 1.00 77.31 280 LEU A O 1
ATOM 2153 N N . LEU A 1 281 ? -7.538 -31.038 1.008 1.00 73.12 281 LEU A N 1
ATOM 2154 C CA . LEU A 1 281 ? -7.058 -31.628 -0.252 1.00 73.12 281 LEU A CA 1
ATOM 2155 C C . LEU A 1 281 ? -7.992 -31.345 -1.435 1.00 73.12 281 LEU A C 1
ATOM 2157 O O . LEU A 1 281 ? -7.515 -31.150 -2.552 1.00 73.12 281 LEU A O 1
ATOM 2161 N N . GLY A 1 282 ? -9.306 -31.271 -1.202 1.00 66.81 282 GLY A N 1
ATOM 2162 C CA . GLY A 1 282 ? -10.302 -31.026 -2.251 1.00 66.81 282 GLY A CA 1
ATOM 2163 C C . GLY A 1 282 ? -10.164 -29.666 -2.940 1.00 6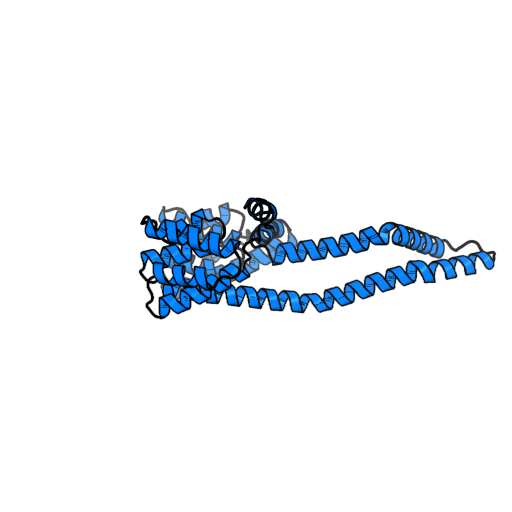6.81 282 GLY A C 1
ATOM 2164 O O . GLY A 1 282 ? -10.644 -29.491 -4.056 1.00 66.81 282 GLY A O 1
ATOM 2165 N N . LYS A 1 283 ? -9.466 -28.710 -2.313 1.00 69.69 283 LYS A N 1
ATOM 2166 C CA . LYS A 1 283 ? -9.257 -27.360 -2.858 1.00 69.69 283 LYS A CA 1
ATOM 2167 C C . LYS A 1 283 ? -8.040 -27.230 -3.773 1.00 69.69 283 LYS A C 1
ATOM 2169 O O . LYS A 1 283 ? -7.856 -26.171 -4.364 1.00 69.69 283 LYS A O 1
ATOM 2174 N N . GLY A 1 284 ? -7.201 -28.265 -3.888 1.00 66.12 284 GLY A N 1
ATOM 2175 C CA . GLY A 1 284 ? -6.052 -28.280 -4.805 1.00 66.12 284 GLY A CA 1
ATOM 2176 C C . GLY A 1 284 ? -4.965 -27.232 -4.516 1.00 66.12 284 GLY A C 1
ATOM 2177 O O . GLY A 1 284 ? -4.135 -26.963 -5.380 1.00 66.12 284 GLY A O 1
ATOM 2178 N N . VAL A 1 285 ? -4.974 -26.613 -3.327 1.00 68.62 285 VAL A N 1
ATOM 2179 C CA . VAL A 1 285 ? -4.007 -25.565 -2.934 1.00 68.62 285 VAL A CA 1
ATOM 2180 C C . VAL A 1 285 ? -2.809 -26.149 -2.174 1.00 68.62 285 VAL A C 1
ATOM 2182 O O . VAL A 1 285 ? -1.723 -25.574 -2.180 1.00 68.62 285 VAL A O 1
ATOM 2185 N N . PHE A 1 286 ? -2.992 -27.305 -1.535 1.00 69.75 286 PHE A N 1
ATOM 2186 C CA . PHE A 1 286 ? -1.924 -28.044 -0.870 1.00 69.75 286 PHE A CA 1
ATOM 2187 C C . PHE A 1 286 ? -1.331 -29.082 -1.832 1.00 69.75 286 PHE A C 1
ATOM 2189 O O . PHE A 1 286 ? -2.091 -29.767 -2.521 1.00 69.75 286 PHE A O 1
ATOM 2196 N N . PRO A 1 287 ? 0.005 -29.226 -1.906 1.00 65.38 287 PRO A N 1
ATOM 2197 C CA . PRO A 1 287 ? 0.621 -30.251 -2.737 1.00 65.38 287 PRO A CA 1
ATOM 2198 C C . PRO A 1 287 ? 0.172 -31.647 -2.284 1.00 65.38 287 PRO A C 1
ATOM 2200 O O . PRO A 1 287 ? 0.111 -31.925 -1.087 1.00 65.38 287 PRO A O 1
ATOM 2203 N N . HIS A 1 288 ? -0.071 -32.549 -3.242 1.00 58.19 288 HIS A N 1
ATOM 2204 C CA . HIS A 1 288 ? -0.350 -33.975 -3.011 1.00 58.19 288 HIS A CA 1
ATOM 2205 C C . HIS A 1 288 ? 0.892 -34.736 -2.513 1.00 58.19 288 HIS A C 1
ATOM 2207 O O . HIS A 1 288 ? 1.207 -35.827 -2.975 1.00 58.19 288 HIS A O 1
ATOM 2213 N N . THR A 1 289 ? 1.670 -34.159 -1.606 1.00 49.59 289 THR A N 1
ATOM 2214 C CA . THR A 1 289 ? 2.628 -34.942 -0.834 1.00 49.59 289 THR A CA 1
ATOM 2215 C C . THR A 1 289 ? 1.843 -35.660 0.255 1.00 49.59 289 THR A C 1
ATOM 2217 O O . THR A 1 289 ? 1.099 -34.991 0.976 1.00 49.59 289 THR A O 1
ATOM 2220 N N . PRO A 1 290 ? 1.964 -36.991 0.398 1.00 43.53 290 PRO A N 1
ATOM 2221 C CA . PRO A 1 290 ? 1.311 -37.698 1.485 1.00 43.53 290 PRO A CA 1
ATOM 2222 C C . PRO A 1 290 ? 1.869 -37.166 2.809 1.00 43.53 290 PRO A C 1
ATOM 2224 O O . PRO A 1 290 ? 2.975 -37.509 3.217 1.00 43.53 290 PRO A O 1
ATOM 2227 N N . CYS A 1 291 ? 1.113 -36.297 3.483 1.00 44.28 291 CYS A N 1
ATOM 2228 C CA . CYS A 1 291 ? 1.313 -36.041 4.900 1.00 44.28 291 CYS A CA 1
ATOM 2229 C C . CYS A 1 291 ? 0.993 -37.352 5.617 1.00 44.28 291 CYS A C 1
ATOM 2231 O O . CYS A 1 291 ? -0.163 -37.635 5.927 1.00 44.28 291 CYS A O 1
ATOM 2233 N N . THR A 1 292 ? 2.023 -38.156 5.878 1.00 42.59 292 THR A N 1
ATOM 2234 C CA . THR A 1 292 ? 1.942 -39.431 6.608 1.00 42.59 292 THR A CA 1
ATOM 2235 C C . THR A 1 292 ? 1.244 -39.268 7.963 1.00 42.59 292 THR A C 1
ATOM 2237 O O . THR A 1 292 ? 0.656 -40.217 8.470 1.00 42.59 292 THR A O 1
ATOM 2240 N N . CYS A 1 293 ? 1.232 -38.046 8.507 1.00 44.28 293 CYS A N 1
ATOM 2241 C CA . CYS A 1 293 ? 0.566 -37.707 9.758 1.00 44.28 293 CYS A CA 1
ATOM 2242 C C . CYS A 1 293 ? -0.971 -37.544 9.647 1.00 44.28 293 CYS A C 1
ATOM 2244 O O . CYS A 1 293 ? -1.673 -37.817 10.609 1.00 44.28 293 CYS A O 1
ATOM 2246 N N . CYS A 1 294 ? -1.536 -37.178 8.484 1.00 42.31 294 CYS A N 1
ATOM 2247 C CA . CYS A 1 294 ? -3.002 -37.123 8.306 1.00 42.31 294 CYS A CA 1
ATOM 2248 C C . CYS A 1 294 ? -3.622 -38.504 8.040 1.00 42.31 294 CYS A C 1
ATOM 2250 O O . CYS A 1 294 ? -4.815 -38.701 8.236 1.00 42.31 294 CYS A O 1
ATOM 2252 N N . ALA A 1 295 ? -2.826 -39.484 7.606 1.00 38.44 295 ALA A N 1
ATOM 2253 C CA . ALA A 1 295 ? -3.311 -40.834 7.326 1.00 38.44 295 ALA A CA 1
ATOM 2254 C C . ALA A 1 295 ? -3.514 -41.696 8.592 1.00 38.44 295 ALA A C 1
ATOM 2256 O O . ALA A 1 295 ? -4.060 -42.798 8.491 1.00 38.44 295 ALA A O 1
ATOM 2257 N N . SER A 1 296 ? -3.090 -41.225 9.776 1.00 40.62 296 SER A N 1
ATOM 2258 C CA . SER A 1 296 ? -3.147 -41.995 11.029 1.00 40.62 296 SER A CA 1
ATOM 2259 C C . SER A 1 296 ? -4.476 -41.898 11.785 1.00 40.62 296 SER A C 1
ATOM 2261 O O . SER A 1 296 ? -4.636 -42.585 12.791 1.00 40.62 296 SER A O 1
ATOM 2263 N N . GLU A 1 297 ? -5.459 -41.139 11.288 1.00 39.72 297 GLU A N 1
ATOM 2264 C CA . GLU A 1 297 ? -6.813 -41.001 11.868 1.00 39.72 297 GLU A CA 1
ATOM 2265 C C . GLU A 1 297 ? -7.596 -42.331 11.956 1.00 39.72 297 GLU A C 1
ATOM 2267 O O . GLU A 1 297 ? -8.685 -42.394 12.518 1.00 39.72 297 GLU A O 1
ATOM 2272 N N . ARG A 1 298 ? -7.045 -43.426 11.416 1.00 41.91 298 ARG A N 1
ATOM 2273 C CA . ARG A 1 298 ? -7.702 -44.734 11.320 1.00 41.91 298 ARG A CA 1
ATOM 2274 C C . ARG A 1 298 ? -7.511 -45.669 12.522 1.00 41.91 298 ARG A C 1
ATOM 2276 O O . ARG A 1 298 ? -8.072 -46.762 12.490 1.00 41.91 298 ARG A O 1
ATOM 2283 N N . LYS A 1 299 ? -6.735 -45.311 13.555 1.00 33.56 299 LYS A N 1
ATOM 2284 C CA . LYS A 1 299 ? -6.555 -46.174 14.743 1.00 33.56 299 LYS A CA 1
ATOM 2285 C C . LYS A 1 299 ? -6.795 -45.430 16.064 1.00 33.56 299 LYS A C 1
ATOM 2287 O O . LYS A 1 299 ? -6.011 -44.543 16.395 1.00 33.56 299 LYS A O 1
ATOM 2292 N N . PRO A 1 300 ? -7.811 -45.816 16.859 1.00 34.06 300 PRO A N 1
ATOM 2293 C CA . PRO A 1 300 ? -7.960 -45.309 18.217 1.00 34.06 300 PRO A CA 1
ATOM 2294 C C . PRO A 1 300 ? -6.833 -45.860 19.106 1.00 34.06 300 PRO A C 1
ATOM 2296 O O . PRO A 1 300 ? -6.593 -47.066 19.132 1.00 34.06 300 PRO A O 1
ATOM 2299 N N . GLY A 1 301 ? -6.135 -44.977 19.828 1.00 40.28 301 GLY A N 1
ATOM 2300 C CA . GLY A 1 301 ? -5.262 -45.360 20.948 1.00 40.28 301 GLY A CA 1
ATOM 2301 C C . GLY A 1 301 ? -3.743 -45.285 20.746 1.00 40.28 301 GLY A C 1
ATOM 2302 O O . GLY A 1 301 ? -3.020 -45.711 21.639 1.00 40.28 301 GLY A O 1
ATOM 2303 N N . VAL A 1 302 ? -3.219 -44.737 19.642 1.00 32.12 302 VAL A N 1
ATOM 2304 C CA . VAL A 1 302 ? -1.759 -44.567 19.476 1.00 32.12 302 VAL A CA 1
ATOM 2305 C C . VAL A 1 302 ? -1.425 -43.153 19.008 1.00 32.12 302 VAL A C 1
ATOM 2307 O O . VAL A 1 302 ? -1.366 -42.874 17.813 1.00 32.12 302 VAL A O 1
ATOM 2310 N N . TRP A 1 303 ? -1.156 -42.261 19.960 1.00 34.97 303 TRP A N 1
ATOM 2311 C CA . TRP A 1 303 ? -0.543 -40.961 19.688 1.00 34.97 303 TRP A CA 1
ATOM 2312 C C . TRP A 1 303 ? 0.964 -41.157 19.493 1.00 34.97 303 TRP A C 1
ATOM 2314 O O . TRP A 1 303 ? 1.756 -40.973 20.414 1.00 34.97 303 TRP A O 1
ATOM 2324 N N . LYS A 1 304 ? 1.379 -41.599 18.300 1.00 28.72 304 LYS A N 1
ATOM 2325 C CA . LYS A 1 304 ? 2.788 -41.493 17.903 1.00 28.72 304 LYS A CA 1
ATOM 2326 C C . LYS A 1 304 ? 3.055 -40.050 17.493 1.00 28.72 304 LYS A C 1
ATOM 2328 O O . LYS A 1 304 ? 2.383 -39.525 16.613 1.00 28.72 304 LYS A O 1
ATOM 2333 N N . ILE A 1 305 ? 4.021 -39.442 18.170 1.00 33.06 305 ILE A N 1
ATOM 2334 C CA . ILE A 1 305 ? 4.464 -38.063 17.979 1.00 33.06 305 ILE A CA 1
ATOM 2335 C C . ILE A 1 305 ? 4.950 -37.886 16.529 1.00 33.06 305 ILE A C 1
ATOM 2337 O O . ILE A 1 305 ? 5.948 -38.491 16.130 1.00 33.06 305 ILE A O 1
ATOM 2341 N N . CYS A 1 306 ? 4.205 -37.085 15.765 1.00 34.62 306 CYS A N 1
ATOM 2342 C CA . CYS A 1 306 ? 4.744 -36.139 14.791 1.00 34.62 306 CYS A CA 1
ATOM 2343 C C . CYS A 1 306 ? 4.909 -34.795 15.532 1.00 34.62 306 CYS A C 1
ATOM 2345 O O . CYS A 1 306 ? 5.849 -34.061 15.184 1.00 34.62 306 CYS A O 1
#

Foldseek 3Di:
DDDDDPPPVVPPPPPLDDCDPVNVLVLLVQQLVCVVVVHDNLVSLVVCLVPDPHVNSNVLSVQLSVCVVVVDDSLVSVVVSVPDDPQLSVLCVVCSVVVRNSVSSVVVSVVSVVVVVVLVVVVVVVVVVVVVVVVVLVVLLCCLVPVLVVVVVVVVVVVDDDDPVNVVVNVVSVVCNVCSVVVVVVVVVVVVLVSCCVSDPVSVLVVLVVQCVPPPRVQVLLVVLVVQLVVQLLVCVVVVNPNLRSLLVSLVSRPRPVLSVLSVVLSVVVVVVDDSVCSNVVVVSHDPDPPVVSVPPPDPDDPDRD

pLDDT: mean 77.21, std 16.65, range [28.72, 96.0]